Protein AF-A0A372QCU7-F1 (afdb_monomer_lite)

Sequence (369 aa):
MTSSPSTFSDSETIDDTNSTISEDDTIIHQTVSAQKNCSHTSYFFRVEGDLVYCKICELNFTNTNKKAYGYSRKSGNTSNLLIHLRDKHNITKDNYSEYLNEYEEAERLHAAQQNSQTNSSENEYVNPLEVLTDVKTRWNSTFIAWKRVLELHNHMRNVSTDLLSKSDQASQRKGEKLERLCLSPDEKIFLQQMIVTLKPFKTITRKFSGAKYPILSLIFPYMYILKNHFAPNEEENETLDTYLSLIYSSNDEENSDIASDDEYIPSEYLQPVNTEGLLQKVRAAIFLSLDELWPMPSNIMLIATFLDPRFKNFDWCNGNGKDEAKNLVQELYNDAKKDTLSRNSINSIISSSDDDDDIFKALKVKKEM

Structure (mmCIF, N/CA/C/O backbone):
data_AF-A0A372QCU7-F1
#
_entry.id   AF-A0A372QCU7-F1
#
loop_
_atom_site.group_PDB
_atom_site.id
_atom_site.type_symbol
_atom_site.label_atom_id
_atom_site.label_alt_id
_atom_site.label_comp_id
_atom_site.label_asym_id
_atom_site.label_entity_id
_atom_site.label_seq_id
_atom_site.pdbx_PDB_ins_code
_atom_site.Cartn_x
_atom_site.Cartn_y
_atom_site.Cartn_z
_atom_site.occupancy
_atom_site.B_iso_or_equiv
_atom_site.auth_seq_id
_atom_site.auth_comp_id
_atom_site.auth_asym_id
_atom_site.auth_atom_id
_atom_site.pdbx_PDB_model_num
ATOM 1 N N . MET A 1 1 ? -55.510 -5.837 -21.852 1.00 30.80 1 MET A N 1
ATOM 2 C CA . MET A 1 1 ? -55.805 -6.909 -22.827 1.00 30.80 1 MET A CA 1
ATOM 3 C C . MET A 1 1 ? -54.729 -6.803 -23.888 1.00 30.80 1 MET A C 1
ATOM 5 O O . MET A 1 1 ? -54.648 -5.742 -24.476 1.00 30.80 1 MET A O 1
ATOM 9 N N . THR A 1 2 ? -53.791 -7.708 -24.122 1.00 30.38 2 THR A N 1
ATOM 10 C CA . THR A 1 2 ? -53.518 -9.113 -23.763 1.00 30.38 2 THR A CA 1
ATOM 11 C C . THR A 1 2 ? -52.035 -9.291 -24.148 1.00 30.38 2 THR A C 1
ATOM 13 O O . THR A 1 2 ? -51.638 -8.816 -25.204 1.00 30.38 2 THR A O 1
ATOM 16 N N . SER A 1 3 ? -51.142 -9.662 -23.231 1.00 25.02 3 SER A N 1
ATOM 17 C CA . SER A 1 3 ? -50.687 -11.049 -23.013 1.00 25.02 3 SER A CA 1
ATOM 18 C C . SER A 1 3 ? -49.973 -11.662 -24.235 1.00 25.02 3 SER A C 1
ATOM 20 O O . SER A 1 3 ? -50.654 -12.066 -25.166 1.00 25.02 3 SER A O 1
ATOM 22 N N . SER A 1 4 ? -48.625 -11.645 -24.190 1.00 23.94 4 SER A N 1
ATOM 23 C CA . SER A 1 4 ? -47.603 -12.725 -24.339 1.00 23.94 4 SER A CA 1
ATOM 24 C C . SER A 1 4 ? -47.916 -14.007 -25.166 1.00 23.94 4 SER A C 1
ATOM 26 O O . SER A 1 4 ? -49.069 -14.258 -25.480 1.00 23.94 4 SER A O 1
ATOM 28 N N . PRO A 1 5 ? -47.016 -15.018 -25.245 1.00 38.22 5 PRO A N 1
ATOM 29 C CA . PRO A 1 5 ? -45.601 -15.122 -25.670 1.00 38.22 5 PRO A CA 1
ATOM 30 C C . PRO A 1 5 ? -45.363 -16.358 -26.605 1.00 38.22 5 PRO A C 1
ATOM 32 O O . PRO A 1 5 ? -46.285 -17.113 -26.891 1.00 38.22 5 PRO A O 1
ATOM 35 N N . SER A 1 6 ? -44.115 -16.650 -26.995 1.00 26.67 6 SER A N 1
ATOM 36 C CA . SER A 1 6 ? -43.643 -18.010 -27.371 1.00 26.67 6 SER A CA 1
ATOM 37 C C . SER A 1 6 ? -42.113 -18.047 -27.167 1.00 26.67 6 SER A C 1
ATOM 39 O O . SER A 1 6 ? -41.447 -17.214 -27.770 1.00 26.67 6 SER A O 1
ATOM 41 N N . THR A 1 7 ? -41.452 -18.724 -26.216 1.00 24.97 7 THR A N 1
ATOM 42 C CA . THR A 1 7 ? -41.379 -20.117 -25.706 1.00 24.97 7 THR A CA 1
ATOM 43 C C . THR A 1 7 ? -40.627 -21.131 -26.580 1.00 24.97 7 THR A C 1
ATOM 45 O O . THR A 1 7 ? -41.001 -21.322 -27.732 1.00 24.97 7 THR A O 1
ATOM 48 N N . PHE A 1 8 ? -39.705 -21.844 -25.898 1.00 23.03 8 PHE A N 1
ATOM 49 C CA . PHE A 1 8 ? -38.949 -23.077 -26.218 1.00 23.03 8 PHE A CA 1
ATOM 50 C C . PHE A 1 8 ? -37.768 -22.951 -27.199 1.00 23.03 8 PHE A C 1
ATOM 52 O O . PHE A 1 8 ? -37.897 -22.277 -28.210 1.00 23.03 8 PHE A O 1
ATOM 59 N N . SER A 1 9 ? -36.621 -23.632 -27.060 1.00 23.53 9 SER A N 1
ATOM 60 C CA . SER A 1 9 ? -35.882 -24.387 -26.009 1.00 23.53 9 SER A CA 1
ATOM 61 C C . SER A 1 9 ? -34.806 -25.199 -26.757 1.00 23.53 9 SER A C 1
ATOM 63 O O . SER A 1 9 ? -35.096 -25.598 -27.880 1.00 23.53 9 SER A O 1
ATOM 65 N N . ASP A 1 10 ? -33.648 -25.431 -26.115 1.00 22.66 10 ASP A N 1
ATOM 66 C CA . ASP A 1 10 ? -32.842 -26.681 -26.022 1.00 22.66 10 ASP A CA 1
ATOM 67 C C . ASP A 1 10 ? -32.562 -27.506 -27.306 1.00 22.66 10 ASP A C 1
ATOM 69 O O . ASP A 1 10 ? -33.422 -27.673 -28.154 1.00 22.66 10 ASP A O 1
ATOM 73 N N . SER A 1 11 ? -31.449 -28.193 -27.562 1.00 26.16 11 SER A N 1
ATOM 74 C CA . SER A 1 11 ? -30.163 -28.528 -26.935 1.00 26.16 11 SER A CA 1
ATOM 75 C C . SER A 1 11 ? -29.445 -29.464 -27.950 1.00 26.16 11 SER A C 1
ATOM 77 O O . SER A 1 11 ? -30.023 -29.783 -28.985 1.00 26.16 11 SER A O 1
ATOM 79 N N . GLU A 1 12 ? -28.254 -29.974 -27.592 1.00 24.95 12 GLU A N 1
ATOM 80 C CA . GLU A 1 12 ? -27.599 -31.192 -28.143 1.00 24.95 12 GLU A CA 1
ATOM 81 C C . GLU A 1 12 ? -26.746 -30.994 -29.419 1.00 24.95 12 GLU A C 1
ATOM 83 O O . GLU A 1 12 ? -27.087 -30.205 -30.289 1.00 24.95 12 GLU A O 1
ATOM 88 N N . THR A 1 13 ? -25.589 -31.627 -29.649 1.00 26.12 13 THR A N 1
ATOM 89 C CA . THR A 1 13 ? -24.684 -32.531 -28.904 1.00 26.12 13 THR A CA 1
ATOM 90 C C . THR A 1 13 ? -23.357 -32.585 -29.682 1.00 26.12 13 THR A C 1
ATOM 92 O O . THR A 1 13 ? -23.291 -32.228 -30.856 1.00 26.12 13 THR A O 1
ATOM 95 N N . ILE A 1 14 ? -22.303 -33.033 -29.004 1.00 30.09 14 ILE A N 1
ATOM 96 C CA . ILE A 1 14 ? -20.963 -33.342 -29.523 1.00 30.09 14 ILE A CA 1
ATOM 97 C C . ILE A 1 14 ? -20.997 -34.720 -30.198 1.00 30.09 14 ILE A C 1
ATOM 99 O O . ILE A 1 14 ? -21.606 -35.618 -29.627 1.00 30.09 14 ILE A O 1
ATOM 103 N N . ASP A 1 15 ? -20.282 -34.904 -31.313 1.00 24.52 15 ASP A N 1
ATOM 104 C CA . ASP A 1 15 ? -19.839 -36.228 -31.772 1.00 24.52 15 ASP A CA 1
ATOM 105 C C . ASP A 1 15 ? -18.405 -36.166 -32.329 1.00 24.52 15 ASP A C 1
ATOM 107 O O . ASP A 1 15 ? -18.097 -35.424 -33.264 1.00 24.52 15 ASP A O 1
ATOM 111 N N . ASP A 1 16 ? -17.536 -36.974 -31.721 1.00 24.22 16 ASP A N 1
ATOM 112 C CA . ASP A 1 16 ? -16.218 -37.389 -32.203 1.00 24.22 16 ASP A CA 1
ATOM 113 C C . ASP A 1 16 ? -16.378 -38.642 -33.086 1.00 24.22 16 ASP A C 1
ATOM 115 O O . ASP A 1 16 ? -17.178 -39.509 -32.742 1.00 24.22 16 ASP A O 1
ATOM 119 N N . THR A 1 17 ? -15.572 -38.818 -34.148 1.00 28.52 17 THR A N 1
ATOM 120 C CA . THR A 1 17 ? -14.691 -40.006 -34.336 1.00 28.52 17 THR A CA 1
ATOM 121 C C . THR A 1 17 ? -13.979 -40.097 -35.708 1.00 28.52 17 THR A C 1
ATOM 123 O O . THR A 1 17 ? -14.591 -40.115 -36.767 1.00 28.52 17 THR A O 1
ATOM 126 N N . ASN A 1 18 ? -12.653 -40.276 -35.606 1.00 27.14 18 ASN A N 1
ATOM 127 C CA . ASN A 1 18 ? -11.742 -41.221 -36.288 1.00 27.14 18 ASN A CA 1
ATOM 128 C C . ASN A 1 18 ? -11.434 -41.189 -37.806 1.00 27.14 18 ASN A C 1
ATOM 130 O O . ASN A 1 18 ? -12.132 -41.756 -38.637 1.00 27.14 18 ASN A O 1
ATOM 134 N N . SER A 1 19 ? -10.221 -40.689 -38.086 1.00 25.20 19 SER A N 1
ATOM 135 C CA . SER A 1 19 ? -9.041 -41.371 -38.667 1.00 25.20 19 SER A CA 1
ATOM 136 C C . SER A 1 19 ? -9.193 -42.469 -39.732 1.00 25.20 19 SER A C 1
ATOM 138 O O . SER A 1 19 ? -9.681 -43.566 -39.475 1.00 25.20 19 SER A O 1
ATOM 140 N N . THR A 1 20 ? -8.523 -42.260 -40.870 1.00 23.91 20 THR A N 1
ATOM 141 C CA . THR A 1 20 ? -7.888 -43.323 -41.671 1.00 23.91 20 THR A CA 1
ATOM 142 C C . THR A 1 20 ? -6.502 -42.841 -42.119 1.00 23.91 20 THR A C 1
ATOM 144 O O . THR A 1 20 ? -6.346 -41.700 -42.543 1.00 23.91 20 THR A O 1
ATOM 147 N N . ILE A 1 21 ? -5.499 -43.701 -41.936 1.00 25.42 21 ILE A N 1
ATOM 148 C CA . ILE A 1 21 ? -4.063 -43.476 -42.160 1.00 25.42 21 ILE A CA 1
ATOM 149 C C . ILE A 1 21 ? -3.709 -43.738 -43.632 1.00 25.42 21 ILE A C 1
ATOM 151 O O . ILE A 1 21 ? -4.179 -44.718 -44.206 1.00 25.42 21 ILE A O 1
ATOM 155 N N . SER A 1 22 ? -2.832 -42.908 -44.199 1.00 23.91 22 SER A N 1
ATOM 156 C CA . SER A 1 22 ? -1.995 -43.213 -45.367 1.00 23.91 22 SER A CA 1
ATOM 157 C C . SER A 1 22 ? -0.658 -42.491 -45.189 1.00 23.91 22 SER A C 1
ATOM 159 O O . SER A 1 22 ? -0.641 -41.286 -44.950 1.00 23.91 22 SER A O 1
ATOM 161 N N . GLU A 1 23 ? 0.434 -43.244 -45.263 1.00 28.83 23 GLU A N 1
ATOM 162 C CA . GLU A 1 23 ? 1.829 -42.795 -45.188 1.00 28.83 23 GLU A CA 1
ATOM 163 C C . GLU A 1 23 ? 2.253 -42.129 -46.511 1.00 28.83 23 GLU A C 1
ATOM 165 O O . GLU A 1 23 ? 1.928 -42.655 -47.572 1.00 28.83 23 GLU A O 1
ATOM 170 N N . ASP A 1 24 ? 2.918 -40.966 -46.454 1.00 23.52 24 ASP A N 1
ATOM 171 C CA . ASP A 1 24 ? 4.226 -40.724 -47.097 1.00 23.52 24 ASP A CA 1
ATOM 172 C C . ASP A 1 24 ? 4.747 -39.293 -46.826 1.00 23.52 24 ASP A C 1
ATOM 174 O O . ASP A 1 24 ? 3.996 -38.319 -46.748 1.00 23.52 24 ASP A O 1
ATOM 178 N N . ASP A 1 25 ? 6.065 -39.206 -46.639 1.00 26.70 25 ASP A N 1
ATOM 179 C CA . ASP A 1 25 ? 6.879 -38.084 -46.152 1.00 26.70 25 ASP A CA 1
ATOM 180 C C . ASP A 1 25 ? 6.809 -36.785 -46.972 1.00 26.70 25 ASP A C 1
ATOM 182 O O . ASP A 1 25 ? 7.108 -36.826 -48.161 1.00 26.70 25 ASP A O 1
ATOM 186 N N . THR A 1 26 ? 6.614 -35.608 -46.338 1.00 22.59 26 THR A N 1
ATOM 187 C CA . THR A 1 26 ? 7.254 -34.323 -46.742 1.00 22.59 26 THR A CA 1
ATOM 188 C C . THR A 1 26 ? 7.150 -33.212 -45.657 1.00 22.59 26 THR A C 1
ATOM 190 O O . THR A 1 26 ? 6.064 -32.755 -45.327 1.00 22.59 26 THR A O 1
ATOM 193 N N . ILE A 1 27 ? 8.309 -32.740 -45.163 1.00 24.83 27 ILE A N 1
ATOM 194 C CA . ILE A 1 27 ? 8.674 -31.367 -44.706 1.00 24.83 27 ILE A CA 1
ATOM 195 C C . ILE A 1 27 ? 7.723 -30.638 -43.718 1.00 24.83 27 ILE A C 1
ATOM 197 O O . ILE A 1 27 ? 6.714 -30.044 -44.090 1.00 24.83 27 ILE A O 1
ATOM 201 N N . ILE A 1 28 ? 8.139 -30.553 -42.445 1.00 23.59 28 ILE A N 1
ATOM 202 C CA . ILE A 1 28 ? 7.436 -29.822 -41.373 1.00 23.59 28 ILE A CA 1
ATOM 203 C C . ILE A 1 28 ? 7.673 -28.306 -41.496 1.00 23.59 28 ILE A C 1
ATOM 205 O O . ILE A 1 28 ? 8.670 -27.768 -41.016 1.00 23.59 28 ILE A O 1
ATOM 209 N N . HIS A 1 29 ? 6.701 -27.602 -42.075 1.00 24.50 29 HIS A N 1
ATOM 210 C CA . HIS A 1 29 ? 6.383 -26.230 -41.683 1.00 24.50 29 HIS A CA 1
ATOM 211 C C . HIS A 1 29 ? 5.703 -26.276 -40.311 1.00 24.50 29 HIS A C 1
ATOM 213 O O . HIS A 1 29 ? 4.607 -26.814 -40.172 1.00 24.50 29 HIS A O 1
ATOM 219 N N . GLN A 1 30 ? 6.339 -25.713 -39.283 1.00 24.22 30 GLN A N 1
ATOM 220 C CA . GLN A 1 30 ? 5.746 -25.610 -37.952 1.00 24.22 30 GLN A CA 1
ATOM 221 C C . GLN A 1 30 ? 4.747 -24.443 -37.929 1.00 24.22 30 GLN A C 1
ATOM 223 O O . GLN A 1 30 ? 5.025 -23.342 -37.461 1.00 24.22 30 GLN A O 1
ATOM 228 N N . THR A 1 31 ? 3.569 -24.688 -38.497 1.00 22.92 31 THR A N 1
ATOM 229 C CA . THR A 1 31 ? 2.353 -23.931 -38.209 1.00 22.92 31 THR A CA 1
ATOM 230 C C . THR A 1 31 ? 2.005 -24.089 -36.733 1.00 22.92 31 THR A C 1
ATOM 232 O O . THR A 1 31 ? 1.995 -25.196 -36.197 1.00 22.92 31 THR A O 1
ATOM 235 N N . VAL A 1 32 ? 1.732 -22.956 -36.091 1.00 26.66 32 VAL A N 1
ATOM 236 C CA . VAL A 1 32 ? 1.317 -22.793 -34.695 1.00 26.66 32 VAL A CA 1
ATOM 237 C C . VAL A 1 32 ? 0.176 -23.760 -34.354 1.00 26.66 32 VAL A C 1
ATOM 239 O O . VAL A 1 32 ? -0.980 -23.518 -34.691 1.00 26.66 32 VAL A O 1
ATOM 242 N N . SER A 1 33 ? 0.499 -24.868 -33.683 1.00 25.00 33 SER A N 1
ATOM 243 C CA . SER A 1 33 ? -0.480 -25.816 -33.154 1.00 25.00 33 SER A CA 1
ATOM 244 C C . SER A 1 33 ? -0.781 -25.497 -31.689 1.00 25.00 33 SER A C 1
ATOM 246 O O . SER A 1 33 ? 0.102 -25.607 -30.842 1.00 25.00 33 SER A O 1
ATOM 248 N N . ALA A 1 34 ? -2.035 -25.114 -31.440 1.00 25.80 34 ALA A N 1
ATOM 249 C CA . ALA A 1 34 ? -2.844 -25.328 -30.237 1.00 25.80 34 ALA A CA 1
ATOM 250 C C . ALA A 1 34 ? -2.147 -25.302 -28.856 1.00 25.80 34 ALA A C 1
ATOM 252 O O . ALA A 1 34 ? -1.383 -26.195 -28.489 1.00 25.80 34 ALA A O 1
ATOM 253 N N . GLN A 1 35 ? -2.544 -24.321 -28.034 1.00 30.22 35 GLN A N 1
ATOM 254 C CA . GLN A 1 35 ? -2.362 -24.306 -26.579 1.00 30.22 35 GLN A CA 1
ATOM 255 C C . GLN A 1 35 ? -2.599 -25.696 -25.969 1.00 30.22 35 GLN A C 1
ATOM 257 O O . GLN A 1 35 ? -3.702 -26.244 -26.006 1.00 30.22 35 GLN A O 1
ATOM 262 N N . LYS A 1 36 ? -1.556 -26.261 -25.360 1.00 29.41 36 LYS A N 1
ATOM 263 C CA . LYS A 1 36 ? -1.666 -27.459 -24.529 1.00 29.41 36 LYS A CA 1
ATOM 264 C C . LYS A 1 36 ? -2.405 -27.056 -23.248 1.00 29.41 36 LYS A C 1
ATOM 266 O O . LYS A 1 36 ? -1.830 -26.390 -22.393 1.00 29.41 36 LYS A O 1
ATOM 271 N N . ASN A 1 37 ? -3.679 -27.428 -23.130 1.00 34.34 37 ASN A N 1
ATOM 272 C CA . ASN A 1 37 ? -4.502 -27.220 -21.933 1.00 34.34 37 ASN A CA 1
ATOM 273 C C . ASN A 1 37 ? -3.850 -27.883 -20.704 1.00 34.34 37 ASN A C 1
ATOM 275 O O . ASN A 1 37 ? -4.045 -29.071 -20.449 1.00 34.34 37 ASN A O 1
ATOM 279 N N . CYS A 1 38 ? -3.052 -27.132 -19.945 1.00 47.16 38 CYS A N 1
ATOM 280 C CA . CYS A 1 38 ? -2.444 -27.610 -18.708 1.00 47.16 38 CYS A CA 1
ATOM 281 C C . CYS A 1 38 ? -3.460 -27.460 -17.561 1.00 47.16 38 CYS A C 1
ATOM 283 O O . CYS A 1 38 ? -4.024 -26.388 -17.355 1.00 47.16 38 CYS A O 1
ATOM 285 N N . SER A 1 39 ? -3.752 -28.535 -16.826 1.00 63.75 39 SER A N 1
ATOM 286 C CA . SER A 1 39 ? -4.730 -28.505 -15.730 1.00 63.75 39 SER A CA 1
ATOM 287 C C . SER A 1 39 ? -4.166 -27.782 -14.503 1.00 63.75 39 SER A C 1
ATOM 289 O O . SER A 1 39 ? -3.082 -28.142 -14.058 1.00 63.75 39 SER A O 1
ATOM 291 N N . HIS A 1 40 ? -4.925 -26.866 -13.885 1.00 70.00 40 HIS A N 1
ATOM 292 C CA . HIS A 1 40 ? -4.527 -26.094 -12.686 1.00 70.00 40 HIS A CA 1
ATOM 293 C C . HIS A 1 40 ? -4.034 -26.934 -11.490 1.00 70.00 40 HIS A C 1
ATOM 295 O O . HIS A 1 40 ? -3.382 -26.425 -10.582 1.00 70.00 40 HIS A O 1
ATOM 301 N N . THR A 1 41 ? -4.296 -28.240 -11.479 1.00 70.12 41 THR A N 1
ATOM 302 C CA . THR A 1 41 ? -3.699 -29.162 -10.511 1.00 70.12 41 THR A CA 1
ATOM 303 C C . THR A 1 41 ? -2.176 -29.229 -10.614 1.00 70.12 41 THR A C 1
ATOM 305 O O . THR A 1 41 ? -1.531 -29.509 -9.615 1.00 70.12 41 THR A O 1
ATOM 308 N N . SER A 1 42 ? -1.564 -28.968 -11.772 1.00 74.06 42 SER A N 1
ATOM 309 C CA . SER A 1 42 ? -0.105 -29.042 -11.938 1.00 74.06 42 SER A CA 1
ATOM 310 C C . SER A 1 42 ? 0.649 -28.071 -11.020 1.00 74.06 42 SER A C 1
ATOM 312 O O . SER A 1 42 ? 1.748 -28.388 -10.568 1.00 74.06 42 SER A O 1
ATOM 314 N N . TYR A 1 43 ? 0.042 -26.936 -10.658 1.00 76.50 43 TYR A N 1
ATOM 315 C CA . TYR A 1 43 ? 0.666 -25.939 -9.786 1.00 76.50 43 TYR A CA 1
ATOM 316 C C . TYR A 1 43 ? 0.878 -26.442 -8.349 1.00 76.50 43 TYR A C 1
ATOM 318 O O . TYR A 1 43 ? 1.904 -26.153 -7.727 1.00 76.50 43 TYR A O 1
ATOM 326 N N . PHE A 1 44 ? -0.046 -27.252 -7.828 1.00 80.44 44 PHE A N 1
ATOM 327 C CA . PHE A 1 44 ? -0.095 -27.615 -6.405 1.00 80.44 44 PHE A CA 1
ATOM 328 C C . PHE A 1 44 ? 0.543 -28.959 -6.069 1.00 80.44 44 PHE A C 1
ATOM 330 O O . PHE A 1 44 ? 0.570 -29.344 -4.898 1.00 80.44 44 PHE A O 1
ATOM 337 N N . PHE A 1 45 ? 1.062 -29.678 -7.064 1.00 82.19 45 PHE A N 1
ATOM 338 C CA . PHE A 1 45 ? 1.615 -31.009 -6.859 1.00 82.19 45 PHE A CA 1
ATOM 339 C C . PHE A 1 45 ? 3.048 -31.129 -7.384 1.00 82.19 45 PHE A C 1
ATOM 341 O O . PHE A 1 45 ? 3.390 -30.588 -8.433 1.00 82.19 45 PHE A O 1
ATOM 348 N N . ARG A 1 46 ? 3.906 -31.823 -6.629 1.00 80.69 46 ARG A N 1
ATOM 349 C CA . ARG A 1 46 ? 5.263 -32.214 -7.037 1.00 80.69 46 ARG A CA 1
ATOM 350 C C . ARG A 1 46 ? 5.244 -33.671 -7.491 1.00 80.69 46 ARG A C 1
ATOM 352 O O . ARG A 1 46 ? 4.586 -34.499 -6.866 1.00 80.69 46 ARG A O 1
ATOM 359 N N . VAL A 1 47 ? 5.969 -33.979 -8.560 1.00 80.00 47 VAL A N 1
ATOM 360 C CA . VAL A 1 47 ? 6.144 -35.351 -9.056 1.00 80.00 47 VAL A CA 1
ATOM 361 C C . VAL A 1 47 ? 7.476 -35.892 -8.552 1.00 80.00 47 VAL A C 1
ATOM 363 O O . VAL A 1 47 ? 8.498 -35.223 -8.679 1.00 80.00 47 VAL A O 1
ATOM 366 N N . GLU A 1 48 ? 7.464 -37.100 -8.000 1.00 79.50 48 GLU A N 1
ATOM 367 C CA . GLU A 1 48 ? 8.658 -37.802 -7.537 1.00 79.50 48 GLU A CA 1
ATOM 368 C C . GLU A 1 48 ? 8.514 -39.293 -7.885 1.00 79.50 48 GLU A C 1
ATOM 370 O O . GLU A 1 48 ? 7.770 -40.045 -7.252 1.00 79.50 48 GLU A O 1
ATOM 375 N N . GLY A 1 49 ? 9.179 -39.704 -8.970 1.00 80.50 49 GLY A N 1
ATOM 376 C CA . GLY A 1 49 ? 9.035 -41.041 -9.553 1.00 80.50 49 GLY A CA 1
ATOM 377 C C . GLY A 1 49 ? 7.623 -41.310 -10.091 1.00 80.50 49 GLY A C 1
ATOM 378 O O . GLY A 1 49 ? 7.081 -40.531 -10.877 1.00 80.50 49 GLY A O 1
ATOM 379 N N . ASP A 1 50 ? 7.029 -42.424 -9.655 1.00 79.25 50 ASP A N 1
ATOM 380 C CA . ASP A 1 50 ? 5.662 -42.846 -10.005 1.00 79.25 50 ASP A CA 1
ATOM 381 C C . ASP A 1 50 ? 4.574 -42.201 -9.117 1.00 79.25 50 ASP A C 1
ATOM 383 O O . ASP A 1 50 ? 3.382 -42.492 -9.286 1.00 79.25 50 ASP A O 1
ATOM 387 N N . LEU A 1 51 ? 4.967 -41.343 -8.167 1.00 79.31 51 LEU A N 1
ATOM 388 C CA . LEU A 1 51 ? 4.081 -40.726 -7.182 1.00 79.31 51 LEU A CA 1
ATOM 389 C C . LEU A 1 51 ? 4.012 -39.203 -7.335 1.00 79.31 51 LEU A C 1
ATOM 391 O O . LEU A 1 51 ? 4.942 -38.539 -7.793 1.00 79.31 51 LEU A O 1
ATOM 395 N N . VAL A 1 52 ? 2.871 -38.652 -6.931 1.00 82.50 52 VAL A N 1
ATOM 396 C CA . VAL A 1 52 ? 2.553 -37.226 -6.980 1.00 82.50 52 VAL A CA 1
ATOM 397 C C . VAL A 1 52 ? 2.123 -36.765 -5.588 1.00 82.50 52 VAL A C 1
ATOM 399 O O . VAL A 1 52 ? 1.230 -37.363 -4.990 1.00 82.50 52 VAL A O 1
ATOM 402 N N . TYR A 1 53 ? 2.731 -35.699 -5.071 1.00 81.44 53 TYR A N 1
ATOM 403 C CA . TYR A 1 53 ? 2.529 -35.203 -3.705 1.00 81.44 53 TYR A CA 1
ATOM 404 C C . TYR A 1 53 ? 1.981 -33.779 -3.705 1.00 81.44 53 TYR A C 1
ATOM 406 O O . TYR A 1 53 ? 2.419 -32.947 -4.497 1.00 81.44 53 TYR A O 1
ATOM 414 N N . CYS A 1 54 ? 1.027 -33.479 -2.821 1.00 83.94 54 CYS A N 1
ATOM 415 C CA . CYS A 1 54 ? 0.494 -32.124 -2.680 1.00 83.94 54 CYS A CA 1
ATOM 416 C C . CYS A 1 54 ? 1.462 -31.233 -1.888 1.00 83.94 54 CYS A C 1
ATOM 418 O O . CYS A 1 54 ? 1.714 -31.487 -0.709 1.00 83.94 54 CYS A O 1
ATOM 420 N N . LYS A 1 55 ? 1.924 -30.144 -2.511 1.00 81.88 55 LYS A N 1
ATOM 421 C CA . LYS A 1 55 ? 2.875 -29.181 -1.931 1.00 81.88 55 LYS A CA 1
ATOM 422 C C . LYS A 1 55 ? 2.321 -28.495 -0.674 1.00 81.88 55 LYS A C 1
ATOM 424 O O . LYS A 1 55 ? 3.045 -28.299 0.295 1.00 81.88 55 LYS A O 1
ATOM 429 N N . ILE A 1 56 ? 1.021 -28.179 -0.656 1.00 80.25 56 ILE A N 1
ATOM 430 C CA . ILE A 1 56 ? 0.358 -27.531 0.493 1.00 80.25 56 ILE A CA 1
ATOM 431 C C . ILE A 1 56 ? 0.333 -28.481 1.696 1.00 80.25 56 ILE A C 1
ATOM 433 O O . ILE A 1 56 ? 0.592 -28.076 2.829 1.00 80.25 56 ILE A O 1
ATOM 437 N N . CYS A 1 57 ? 0.044 -29.763 1.457 1.00 80.56 57 CYS A N 1
ATOM 438 C CA . CYS A 1 57 ? 0.100 -30.779 2.502 1.00 80.56 57 CYS A CA 1
ATOM 439 C C . CYS A 1 57 ? 1.525 -30.952 3.038 1.00 80.56 57 CYS A C 1
ATOM 441 O O . CYS A 1 57 ? 1.701 -31.007 4.250 1.00 80.56 57 CYS A O 1
ATOM 443 N N . GLU A 1 58 ? 2.537 -31.003 2.167 1.00 76.81 58 GLU A N 1
ATOM 444 C CA . GLU A 1 58 ? 3.939 -31.090 2.595 1.00 76.81 58 GLU A CA 1
ATOM 445 C C . GLU A 1 58 ? 4.336 -29.916 3.495 1.00 76.81 58 GLU A C 1
ATOM 447 O O . GLU A 1 58 ? 4.876 -30.145 4.576 1.00 76.81 58 GLU A O 1
ATOM 452 N N . LEU A 1 59 ? 3.983 -28.684 3.112 1.00 73.50 59 LEU A N 1
ATOM 453 C CA . LEU A 1 59 ? 4.227 -27.483 3.918 1.00 73.50 59 LEU A CA 1
ATOM 454 C C . LEU A 1 59 ? 3.550 -27.565 5.290 1.00 73.50 59 LEU A C 1
ATOM 456 O O . LEU A 1 59 ? 4.194 -27.320 6.309 1.00 73.50 59 LEU A O 1
ATOM 460 N N . ASN A 1 60 ? 2.283 -27.982 5.338 1.00 66.75 60 ASN A N 1
ATOM 461 C CA . ASN A 1 60 ? 1.544 -28.139 6.593 1.00 66.75 60 ASN A CA 1
ATOM 462 C C . ASN A 1 60 ? 2.118 -29.237 7.508 1.00 66.75 60 ASN A C 1
ATOM 464 O O . ASN A 1 60 ? 1.874 -29.209 8.715 1.00 66.75 60 ASN A O 1
ATOM 468 N N . PHE A 1 61 ? 2.872 -30.196 6.960 1.00 71.94 61 PHE A N 1
ATOM 469 C CA . PHE A 1 61 ? 3.461 -31.300 7.719 1.00 71.94 61 PHE A CA 1
ATOM 470 C C . PHE A 1 61 ? 4.941 -31.118 8.076 1.00 71.94 61 PHE A C 1
ATOM 472 O O . PHE A 1 61 ? 5.450 -31.938 8.836 1.00 71.94 61 PHE A O 1
ATOM 479 N N . THR A 1 62 ? 5.604 -30.046 7.625 1.00 58.62 62 THR A N 1
ATOM 480 C CA . THR A 1 62 ? 7.040 -29.766 7.873 1.00 58.62 62 THR A CA 1
ATOM 481 C C . THR A 1 62 ? 7.470 -29.831 9.346 1.00 58.62 62 THR A C 1
ATOM 483 O O . THR A 1 62 ? 8.614 -30.174 9.622 1.00 58.62 62 THR A O 1
ATOM 486 N N . ASN A 1 63 ? 6.555 -29.594 10.293 1.00 54.12 63 ASN A N 1
ATOM 487 C CA . ASN A 1 63 ? 6.810 -29.656 11.742 1.00 54.12 63 ASN A CA 1
ATOM 488 C C . ASN A 1 63 ? 6.104 -30.830 12.447 1.00 54.12 63 ASN A C 1
ATOM 490 O O . ASN A 1 63 ? 5.893 -30.811 13.659 1.00 54.12 63 ASN A O 1
ATOM 494 N N . THR A 1 64 ? 5.696 -31.853 11.696 1.00 57.41 64 THR A N 1
ATOM 495 C CA . THR A 1 64 ? 5.017 -33.043 12.226 1.00 57.41 64 THR A CA 1
ATOM 496 C C . THR A 1 64 ? 5.697 -34.313 11.721 1.00 57.41 64 THR A C 1
ATOM 498 O O . THR A 1 64 ? 6.183 -34.349 10.599 1.00 57.41 64 THR A O 1
ATOM 501 N N . ASN A 1 65 ? 5.659 -35.411 12.486 1.00 59.22 65 ASN A N 1
ATOM 502 C CA . ASN A 1 65 ? 6.145 -36.729 12.029 1.00 59.22 65 ASN A CA 1
ATOM 503 C C . ASN A 1 65 ? 5.264 -37.367 10.924 1.00 59.22 65 ASN A C 1
ATOM 505 O O . ASN A 1 65 ? 5.303 -38.579 10.713 1.00 59.22 65 ASN A O 1
ATOM 509 N N . LYS A 1 66 ? 4.414 -36.584 10.246 1.00 59.09 66 LYS A N 1
ATOM 510 C CA . LYS A 1 66 ? 3.494 -37.052 9.206 1.00 59.09 66 LYS A CA 1
ATOM 511 C C . LYS A 1 66 ? 4.079 -36.743 7.830 1.00 59.09 66 LYS A C 1
ATOM 513 O O . LYS A 1 66 ? 4.654 -35.685 7.620 1.00 59.09 66 LYS A O 1
ATOM 518 N N . LYS A 1 67 ? 3.909 -37.664 6.882 1.00 63.78 67 LYS A N 1
ATOM 519 C CA . LYS A 1 67 ? 4.270 -37.457 5.472 1.00 63.78 67 LYS A CA 1
ATOM 520 C C . LYS A 1 67 ? 3.019 -37.181 4.644 1.00 63.78 67 LYS A C 1
ATOM 522 O O . LYS A 1 67 ? 1.954 -37.730 4.933 1.00 63.78 67 LYS A O 1
ATOM 527 N N . ALA A 1 68 ? 3.155 -36.340 3.620 1.00 71.44 68 ALA A N 1
ATOM 528 C CA . ALA A 1 68 ? 2.083 -36.095 2.663 1.00 71.44 68 ALA A CA 1
ATOM 529 C C . ALA A 1 68 ? 1.739 -37.384 1.898 1.00 71.44 68 ALA A C 1
ATOM 531 O O . ALA A 1 68 ? 2.613 -38.183 1.566 1.00 71.44 68 ALA A O 1
ATOM 532 N N . TYR A 1 69 ? 0.449 -37.589 1.637 1.00 74.94 69 TYR A N 1
ATOM 533 C CA . TYR A 1 69 ? -0.044 -38.759 0.915 1.00 74.94 69 TYR A CA 1
ATOM 534 C C . TYR A 1 69 ? 0.348 -38.687 -0.570 1.00 74.94 69 TYR A C 1
ATOM 536 O O . TYR A 1 69 ? 0.148 -37.650 -1.205 1.00 74.94 69 TYR A O 1
ATOM 544 N N . GLY A 1 70 ? 0.906 -39.775 -1.108 1.00 73.50 70 GLY A N 1
ATOM 545 C CA . GLY A 1 70 ? 1.334 -39.874 -2.505 1.00 73.50 70 GLY A CA 1
ATOM 546 C C . GLY A 1 70 ? 0.258 -40.491 -3.396 1.00 73.50 70 GLY A C 1
ATOM 547 O O . GLY A 1 70 ? -0.268 -41.559 -3.092 1.00 73.50 70 GLY A O 1
ATOM 548 N N . TYR A 1 71 ? -0.046 -39.840 -4.515 1.00 79.25 71 TYR A N 1
ATOM 549 C CA . TYR A 1 71 ? -0.983 -40.322 -5.530 1.00 79.25 71 TYR A CA 1
ATOM 550 C C . TYR A 1 71 ? -0.233 -41.027 -6.665 1.00 79.25 71 TYR A C 1
ATOM 552 O O . TYR A 1 71 ? 0.760 -40.501 -7.161 1.00 79.25 71 TYR A O 1
ATOM 560 N N . SER A 1 72 ? -0.700 -42.203 -7.096 1.00 70.00 72 SER A N 1
ATOM 561 C CA . SER A 1 72 ? -0.070 -42.951 -8.194 1.00 70.00 72 SER A CA 1
ATOM 562 C C . SER A 1 72 ? -0.366 -42.333 -9.557 1.00 70.00 72 SER A C 1
ATOM 564 O O . SER A 1 72 ? -1.508 -41.999 -9.866 1.00 70.00 72 SER A O 1
ATOM 566 N N . ARG A 1 73 ? 0.662 -42.254 -10.406 1.00 66.94 73 ARG A N 1
ATOM 567 C CA . ARG A 1 73 ? 0.554 -41.759 -11.783 1.00 66.94 73 ARG A CA 1
ATOM 568 C C . ARG A 1 73 ? -0.032 -42.788 -12.765 1.00 66.94 73 ARG A C 1
ATOM 570 O O . ARG A 1 73 ? -0.417 -42.414 -13.868 1.00 66.94 73 ARG A O 1
ATOM 577 N N . LYS A 1 74 ? -0.096 -44.072 -12.382 1.00 58.38 74 LYS A N 1
ATOM 578 C CA . LYS A 1 74 ? -0.459 -45.205 -13.263 1.00 58.38 74 LYS A CA 1
ATOM 579 C C . LYS A 1 74 ? -1.958 -45.533 -13.310 1.00 58.38 74 LYS A C 1
ATOM 581 O O . LYS A 1 74 ? -2.359 -46.347 -14.133 1.00 58.38 74 LYS A O 1
ATOM 586 N N . SER A 1 75 ? -2.793 -44.885 -12.498 1.00 47.34 75 SER A N 1
ATOM 587 C CA . SER A 1 75 ? -4.255 -44.948 -12.633 1.00 47.34 75 SER A CA 1
ATOM 588 C C . SER A 1 75 ? -4.805 -43.540 -12.845 1.00 47.34 75 SER A C 1
ATOM 590 O O . SER A 1 75 ? -4.634 -42.683 -11.977 1.00 47.34 75 SER A O 1
ATOM 592 N N . GLY A 1 76 ? -5.450 -43.299 -13.989 1.00 50.81 76 GLY A N 1
ATOM 593 C CA . GLY A 1 76 ? -6.135 -42.040 -14.294 1.00 50.81 76 GLY A CA 1
ATOM 594 C C . GLY A 1 76 ? -7.088 -41.604 -13.169 1.00 50.81 76 GLY A C 1
ATOM 595 O O . GLY A 1 76 ? -7.588 -42.423 -12.409 1.00 50.81 76 GLY A O 1
AT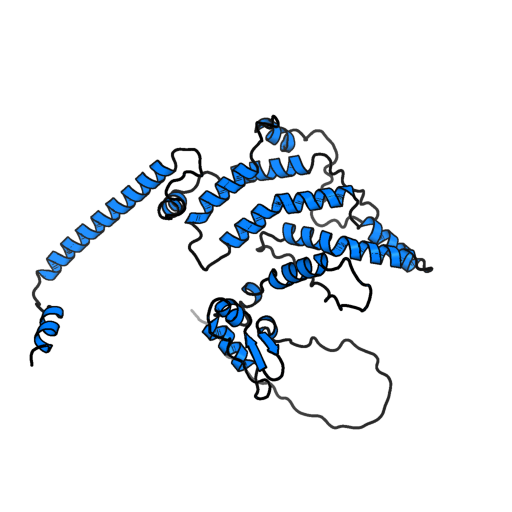OM 596 N N . ASN A 1 77 ? -7.391 -40.331 -12.955 1.00 52.19 77 ASN A N 1
ATOM 597 C CA . ASN A 1 77 ? -7.186 -39.133 -13.755 1.00 52.19 77 ASN A CA 1
ATOM 598 C C . ASN A 1 77 ? -6.969 -37.953 -12.794 1.00 52.19 77 ASN A C 1
ATOM 600 O O . ASN A 1 77 ? -7.192 -38.064 -11.585 1.00 52.19 77 ASN A O 1
ATOM 604 N N . THR A 1 78 ? -6.617 -36.796 -13.347 1.00 60.28 78 THR A N 1
ATOM 605 C CA . THR A 1 78 ? -6.609 -35.456 -12.733 1.00 60.28 78 THR A CA 1
ATOM 606 C C . THR A 1 78 ? -7.734 -35.217 -11.703 1.00 60.28 78 THR A C 1
ATOM 608 O O . THR A 1 78 ? -7.538 -34.471 -10.749 1.00 60.28 78 THR A O 1
ATOM 611 N N . SER A 1 79 ? -8.874 -35.910 -11.824 1.00 67.88 79 SER A N 1
ATOM 612 C CA . SER A 1 79 ? -9.984 -35.995 -10.865 1.00 67.88 79 SER A CA 1
ATOM 613 C C . SER A 1 79 ? -9.581 -36.242 -9.405 1.00 67.88 79 SER A C 1
ATOM 615 O O . SER A 1 79 ? -10.078 -35.534 -8.539 1.00 67.88 79 SER A O 1
ATOM 617 N N . ASN A 1 80 ? -8.667 -37.169 -9.095 1.00 73.94 80 ASN A N 1
ATOM 618 C CA . ASN A 1 80 ? -8.281 -37.429 -7.693 1.00 73.94 80 ASN A CA 1
ATOM 619 C C . ASN A 1 80 ? -7.487 -36.262 -7.087 1.00 73.94 80 ASN A C 1
ATOM 621 O O . ASN A 1 80 ? -7.652 -35.925 -5.915 1.00 73.94 80 ASN A O 1
ATOM 625 N N . LEU A 1 81 ? -6.664 -35.605 -7.907 1.00 80.25 81 LEU A N 1
ATOM 626 C CA . LEU A 1 81 ? -5.907 -34.418 -7.513 1.00 80.25 81 LEU A CA 1
ATOM 627 C C . LEU A 1 81 ? -6.842 -33.211 -7.339 1.00 80.25 81 LEU A C 1
ATOM 629 O O . LEU A 1 81 ? -6.690 -32.448 -6.389 1.00 80.25 81 LEU A O 1
ATOM 633 N N . LEU A 1 82 ? -7.848 -33.080 -8.211 1.00 76.75 82 LEU A N 1
ATOM 634 C CA . LEU A 1 82 ? -8.903 -32.067 -8.109 1.00 76.75 82 LEU A CA 1
ATOM 635 C C . LEU A 1 82 ? -9.760 -32.251 -6.853 1.00 76.75 82 LEU A C 1
ATOM 637 O O . LEU A 1 82 ? -10.031 -31.275 -6.160 1.00 76.75 82 LEU A O 1
ATOM 641 N N . ILE A 1 83 ? -10.170 -33.485 -6.549 1.00 79.19 83 ILE A N 1
ATOM 642 C CA . ILE A 1 83 ? -10.930 -33.816 -5.336 1.00 79.19 83 ILE A CA 1
ATOM 643 C C . ILE A 1 83 ? -10.089 -33.502 -4.098 1.00 79.19 83 ILE A C 1
ATOM 645 O O . ILE A 1 83 ? -10.578 -32.862 -3.177 1.00 79.19 83 ILE A O 1
ATOM 649 N N . HIS A 1 84 ? -8.799 -33.856 -4.093 1.00 84.75 84 HIS A N 1
ATOM 650 C CA . HIS A 1 84 ? -7.910 -33.502 -2.989 1.00 84.75 84 HIS A CA 1
ATOM 651 C C . HIS A 1 84 ? -7.828 -31.985 -2.765 1.00 84.75 84 HIS A C 1
ATOM 653 O O . HIS A 1 84 ? -7.9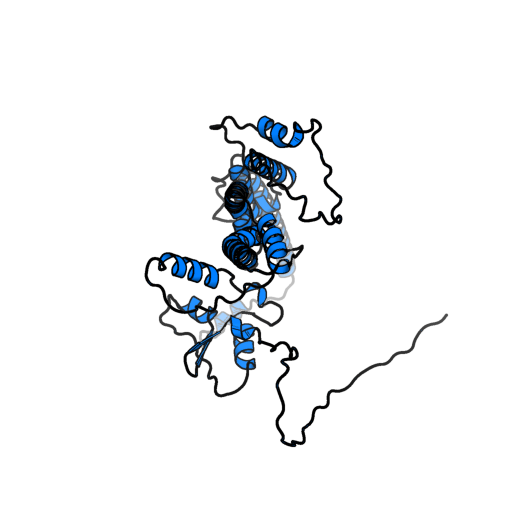68 -31.529 -1.632 1.00 84.75 84 HIS A O 1
ATOM 659 N N . LEU A 1 85 ? -7.628 -31.201 -3.830 1.00 80.44 85 LEU A N 1
ATOM 660 C CA . LEU A 1 85 ? -7.571 -29.740 -3.742 1.00 80.44 85 LEU A CA 1
ATOM 661 C C . LEU A 1 85 ? -8.887 -29.138 -3.250 1.00 80.44 85 LEU A C 1
ATOM 663 O O . LEU A 1 85 ? -8.867 -28.275 -2.374 1.00 80.44 85 LEU A O 1
ATOM 667 N N . ARG A 1 86 ? -10.018 -29.634 -3.749 1.00 82.25 86 ARG A N 1
ATOM 668 C CA . ARG A 1 86 ? -11.347 -29.179 -3.340 1.00 82.25 86 ARG A CA 1
ATOM 669 C C . ARG A 1 86 ? -11.633 -29.518 -1.880 1.00 82.25 86 ARG A C 1
ATOM 671 O O . ARG A 1 86 ? -11.944 -28.629 -1.101 1.00 82.25 86 ARG A O 1
ATOM 678 N N . ASP A 1 87 ? -11.453 -30.770 -1.483 1.00 80.88 87 ASP A N 1
ATOM 679 C CA . ASP A 1 87 ? -11.927 -31.255 -0.184 1.00 80.88 87 ASP A CA 1
ATOM 680 C C . ASP A 1 87 ? -10.960 -30.933 0.961 1.00 80.88 87 ASP A C 1
ATOM 682 O O . ASP A 1 87 ? -11.379 -30.784 2.109 1.00 80.88 87 ASP A O 1
ATOM 686 N N . LYS A 1 88 ? -9.649 -30.858 0.688 1.00 79.81 88 LYS A N 1
ATOM 687 C CA . LYS A 1 88 ? -8.630 -30.583 1.719 1.00 79.81 88 LYS A CA 1
ATOM 688 C C . LYS A 1 88 ? -8.192 -29.128 1.767 1.00 79.81 88 LYS A C 1
ATOM 690 O O . LYS A 1 88 ? -7.760 -28.676 2.827 1.00 79.81 88 LYS A O 1
ATOM 695 N N . HIS A 1 89 ? -8.281 -28.411 0.649 1.00 81.88 89 HIS A N 1
ATOM 696 C CA . HIS A 1 89 ? -7.766 -27.045 0.531 1.00 81.88 89 HIS A CA 1
ATOM 697 C C . HIS A 1 89 ? -8.804 -26.031 0.041 1.00 81.88 89 HIS A C 1
ATOM 699 O O . HIS A 1 89 ? -8.503 -24.843 0.033 1.00 81.88 89 HIS A O 1
ATOM 705 N N . ASN A 1 90 ? -10.017 -26.467 -0.315 1.00 78.69 90 ASN A N 1
ATOM 706 C CA . ASN A 1 90 ? -11.064 -25.622 -0.892 1.00 78.69 90 ASN A CA 1
ATOM 707 C C . ASN A 1 90 ? -10.626 -24.898 -2.183 1.00 78.69 90 ASN A C 1
ATOM 709 O O . ASN A 1 90 ? -11.111 -23.812 -2.505 1.00 78.69 90 ASN A O 1
ATOM 713 N N . ILE A 1 91 ? -9.700 -25.520 -2.921 1.00 77.94 91 ILE A N 1
ATOM 714 C CA . ILE A 1 91 ? -9.145 -25.020 -4.180 1.00 77.94 91 ILE A CA 1
ATOM 715 C C . ILE A 1 91 ? -9.882 -25.678 -5.348 1.00 77.94 91 ILE A C 1
ATOM 717 O O . ILE A 1 91 ? -10.016 -26.900 -5.431 1.00 77.94 91 ILE A O 1
ATOM 721 N N . THR A 1 92 ? -10.349 -24.850 -6.269 1.00 80.25 92 THR A N 1
ATOM 722 C CA . THR A 1 92 ? -11.142 -25.198 -7.447 1.00 80.25 92 THR A CA 1
ATOM 723 C C . THR A 1 92 ? -10.581 -24.490 -8.680 1.00 80.25 92 THR A C 1
ATOM 725 O O . THR A 1 92 ? -9.682 -23.656 -8.581 1.00 80.25 92 THR A O 1
ATOM 728 N N . LYS A 1 93 ? -11.130 -24.795 -9.860 1.00 76.75 93 LYS A N 1
ATOM 729 C CA . LYS A 1 93 ? -10.716 -24.160 -11.119 1.00 76.75 93 LYS A CA 1
ATOM 730 C C . LYS A 1 93 ? -10.930 -22.639 -11.125 1.00 76.75 93 LYS A C 1
ATOM 732 O O . LYS A 1 93 ? -10.232 -21.954 -11.860 1.00 76.75 93 LYS A O 1
ATOM 737 N N . ASP A 1 94 ? -11.842 -22.122 -10.309 1.00 72.19 94 ASP A N 1
ATOM 738 C CA . ASP A 1 94 ? -12.230 -20.710 -10.366 1.00 72.19 94 ASP A CA 1
ATOM 739 C C . ASP A 1 94 ? -11.472 -19.844 -9.352 1.00 72.19 94 ASP A C 1
ATOM 741 O O . ASP A 1 94 ? -11.356 -18.640 -9.546 1.00 72.19 94 ASP A O 1
ATOM 745 N N . ASN A 1 95 ? -10.912 -20.448 -8.296 1.00 71.94 95 ASN A N 1
ATOM 746 C CA . ASN A 1 95 ? -10.205 -19.720 -7.236 1.00 71.94 95 ASN A CA 1
ATOM 747 C C . ASN A 1 95 ? -8.716 -20.076 -7.112 1.00 71.94 95 ASN A C 1
ATOM 749 O O . ASN A 1 95 ? -8.020 -19.479 -6.296 1.00 71.94 95 ASN A O 1
ATOM 753 N N . TYR A 1 96 ? -8.190 -21.026 -7.899 1.00 73.44 96 TYR A N 1
ATOM 754 C CA . TYR A 1 96 ? -6.809 -21.495 -7.722 1.00 73.44 96 TYR A CA 1
ATOM 755 C C . TYR A 1 96 ? -5.753 -20.396 -7.866 1.00 73.44 96 TYR A C 1
ATOM 757 O O . TYR A 1 96 ? -4.713 -20.480 -7.215 1.00 73.44 96 TYR A O 1
ATOM 765 N N . SER A 1 97 ? -6.011 -19.361 -8.670 1.00 70.31 97 SER A N 1
ATOM 766 C CA . SER A 1 97 ? -5.106 -18.221 -8.845 1.00 70.31 97 SER A CA 1
ATOM 767 C C . SER A 1 97 ? -4.841 -17.463 -7.542 1.00 70.31 97 SER A C 1
ATOM 769 O O . SER A 1 97 ? -3.766 -16.898 -7.383 1.00 70.31 97 SER A O 1
ATOM 771 N N . GLU A 1 98 ? -5.773 -17.493 -6.586 1.00 72.50 98 GLU A N 1
ATOM 772 C CA . GLU A 1 98 ? -5.612 -16.874 -5.260 1.00 72.50 98 GLU A CA 1
ATOM 773 C C . GLU A 1 98 ? -4.611 -17.631 -4.371 1.00 72.50 98 GLU A C 1
ATOM 775 O O . GLU A 1 98 ? -4.088 -17.080 -3.404 1.00 72.50 98 GLU A O 1
ATOM 780 N N . TYR A 1 99 ? -4.335 -18.896 -4.703 1.00 66.75 99 TYR A N 1
ATOM 781 C CA . TYR A 1 99 ? -3.464 -19.800 -3.946 1.00 66.75 99 TYR A CA 1
ATOM 782 C C . TYR A 1 99 ? -2.095 -20.001 -4.606 1.00 66.75 99 TYR A C 1
ATOM 784 O O . TYR A 1 99 ? -1.236 -20.689 -4.046 1.00 66.75 99 TYR A O 1
ATOM 792 N N . LEU A 1 100 ? -1.868 -19.413 -5.785 1.00 64.50 100 LEU A N 1
ATOM 793 C CA . LEU A 1 100 ? -0.555 -19.384 -6.419 1.00 64.50 100 LEU A CA 1
ATOM 794 C C . LEU A 1 100 ? 0.331 -18.383 -5.667 1.00 64.50 100 LEU A C 1
ATOM 796 O O . LEU A 1 100 ? 0.300 -17.177 -5.896 1.00 64.50 100 LEU A O 1
ATOM 800 N N . ASN A 1 101 ? 1.116 -18.894 -4.719 1.00 52.03 101 ASN A N 1
ATOM 801 C CA . ASN A 1 101 ? 2.141 -18.119 -4.030 1.00 52.03 101 ASN A CA 1
ATOM 802 C C . ASN A 1 101 ? 3.254 -17.729 -5.020 1.00 52.03 101 ASN A C 1
ATOM 804 O O . ASN A 1 101 ? 4.183 -18.501 -5.233 1.00 52.03 101 ASN A O 1
ATOM 808 N N . GLU A 1 102 ? 3.243 -16.491 -5.521 1.00 50.25 102 GLU A N 1
ATOM 809 C CA . GLU A 1 102 ? 4.354 -15.871 -6.282 1.00 50.25 102 GLU A CA 1
ATOM 810 C C . GLU A 1 102 ? 5.677 -15.753 -5.478 1.00 50.25 102 GLU A C 1
ATOM 812 O O . GLU A 1 102 ? 6.659 -15.180 -5.947 1.00 50.25 102 GLU A O 1
ATOM 817 N N . TYR A 1 103 ? 5.724 -16.260 -4.241 1.00 46.38 103 TYR A N 1
ATOM 818 C CA . TYR A 1 103 ? 6.851 -16.106 -3.321 1.00 46.38 103 TYR A CA 1
ATOM 819 C C . TYR A 1 103 ? 7.758 -17.336 -3.203 1.00 46.38 103 TYR A C 1
ATOM 821 O O . TYR A 1 103 ? 8.953 -17.154 -2.986 1.00 46.38 103 TYR A O 1
ATOM 829 N N . GLU A 1 104 ? 7.267 -18.566 -3.404 1.00 47.09 104 GLU A N 1
ATOM 830 C CA . GLU A 1 104 ? 8.149 -19.744 -3.299 1.00 47.09 104 GLU A CA 1
ATOM 831 C C . GLU A 1 104 ? 9.122 -19.861 -4.482 1.00 47.09 104 GLU A C 1
ATOM 833 O O . GLU A 1 104 ? 10.231 -20.359 -4.308 1.00 47.09 104 GLU A O 1
ATOM 838 N N . GLU A 1 105 ? 8.761 -19.364 -5.667 1.00 43.22 105 GLU A N 1
ATOM 839 C CA . GLU A 1 105 ? 9.686 -19.285 -6.807 1.00 43.22 105 GLU A CA 1
ATOM 840 C C . GLU A 1 105 ? 10.658 -18.107 -6.672 1.00 43.22 105 GLU A C 1
ATOM 842 O O . GLU A 1 105 ? 11.853 -18.269 -6.911 1.00 43.22 105 GLU A O 1
ATOM 847 N N . ALA A 1 106 ? 10.192 -16.948 -6.195 1.00 37.88 106 ALA A N 1
ATOM 848 C CA . ALA A 1 106 ? 11.029 -15.759 -6.039 1.00 37.88 106 ALA A CA 1
ATOM 849 C C . ALA A 1 106 ? 12.087 -15.899 -4.926 1.00 37.88 106 ALA A C 1
ATOM 851 O O . ALA A 1 106 ? 13.215 -15.440 -5.099 1.00 37.88 106 ALA A O 1
ATOM 852 N N . GLU A 1 107 ? 11.766 -16.549 -3.800 1.00 41.19 107 GLU A N 1
ATOM 853 C CA . GLU A 1 107 ? 12.735 -16.799 -2.719 1.00 41.19 107 GLU A CA 1
ATOM 854 C C . GLU A 1 107 ? 13.737 -17.907 -3.079 1.00 41.19 107 GLU A C 1
ATOM 856 O O . GLU A 1 107 ? 14.919 -17.784 -2.750 1.00 41.19 107 GLU A O 1
ATOM 861 N N . ARG A 1 108 ? 13.319 -18.938 -3.832 1.00 46.16 108 ARG A N 1
ATOM 862 C CA . ARG A 1 108 ? 14.241 -19.957 -4.370 1.00 46.16 108 ARG A CA 1
ATOM 863 C C . ARG A 1 108 ? 15.202 -19.369 -5.406 1.00 46.16 108 ARG A C 1
ATOM 865 O O . ARG A 1 108 ? 16.378 -19.718 -5.386 1.00 46.16 108 ARG A O 1
ATOM 872 N N . LEU A 1 109 ? 14.743 -18.432 -6.240 1.00 43.31 109 LEU A N 1
ATOM 873 C CA . LEU A 1 109 ? 15.585 -17.712 -7.203 1.00 43.31 109 LEU A CA 1
ATOM 874 C C . LEU A 1 109 ? 16.584 -16.772 -6.515 1.00 43.31 109 LEU A C 1
ATOM 876 O O . LEU A 1 109 ? 17.747 -16.730 -6.904 1.00 43.31 109 LEU A O 1
ATOM 880 N N . HIS A 1 110 ? 16.181 -16.077 -5.448 1.00 44.78 110 HIS A N 1
ATOM 881 C CA . HIS A 1 110 ? 17.094 -15.221 -4.682 1.00 44.78 110 HIS A CA 1
ATOM 882 C C . HIS A 1 110 ? 18.167 -16.034 -3.931 1.00 44.78 110 HIS A C 1
ATOM 884 O O . HIS A 1 110 ? 19.319 -15.606 -3.845 1.00 44.78 110 HIS A O 1
ATOM 890 N N . ALA A 1 111 ? 17.808 -17.222 -3.425 1.00 44.88 111 ALA A N 1
ATOM 891 C CA . ALA A 1 111 ? 18.745 -18.162 -2.807 1.00 44.88 111 ALA A CA 1
ATOM 892 C C . ALA A 1 111 ? 19.689 -18.821 -3.836 1.00 44.88 111 ALA A C 1
ATOM 894 O O . ALA A 1 111 ? 20.871 -19.005 -3.552 1.00 44.88 111 ALA A O 1
ATOM 895 N N . ALA A 1 112 ? 19.204 -19.115 -5.049 1.00 42.59 112 ALA A N 1
ATOM 896 C CA . ALA A 1 112 ? 20.028 -19.613 -6.154 1.00 42.59 112 ALA A CA 1
ATOM 897 C C . ALA A 1 112 ? 21.016 -18.546 -6.674 1.00 42.59 112 ALA A C 1
ATOM 899 O O . ALA A 1 112 ? 22.175 -18.847 -6.961 1.00 42.59 112 ALA A O 1
ATOM 900 N N . GLN A 1 113 ? 20.604 -17.275 -6.705 1.00 48.72 113 GLN A N 1
ATOM 901 C CA . GLN A 1 113 ? 21.438 -16.156 -7.158 1.00 48.72 113 GLN A CA 1
ATOM 902 C C . GLN A 1 113 ? 22.573 -15.801 -6.185 1.00 48.72 113 GLN A C 1
ATOM 904 O O . GLN A 1 113 ? 23.649 -15.413 -6.638 1.00 48.72 113 GLN A O 1
ATOM 909 N N . GLN A 1 114 ? 22.398 -15.978 -4.868 1.00 44.09 114 GLN A N 1
ATOM 910 C CA . GLN A 1 114 ? 23.488 -15.750 -3.904 1.00 44.09 114 GLN A CA 1
ATOM 911 C C . GLN A 1 114 ? 24.569 -16.844 -3.922 1.00 44.09 114 GLN A C 1
ATOM 913 O O . GLN A 1 114 ? 25.711 -16.564 -3.569 1.00 44.09 114 GLN A O 1
ATOM 918 N N . ASN A 1 115 ? 24.257 -18.048 -4.410 1.00 38.88 115 ASN A N 1
ATOM 919 C CA . ASN A 1 115 ? 25.240 -19.125 -4.582 1.00 38.88 115 ASN A CA 1
ATOM 920 C C . ASN A 1 115 ? 25.976 -19.084 -5.937 1.00 38.88 115 ASN A C 1
ATOM 922 O O . ASN A 1 115 ? 26.863 -19.898 -6.171 1.00 38.88 115 ASN A O 1
ATOM 926 N N . SER A 1 116 ? 25.653 -18.135 -6.824 1.00 37.91 116 SER A N 1
ATOM 927 C CA . SER A 1 116 ? 26.156 -18.102 -8.209 1.00 37.91 116 SER A CA 1
ATOM 928 C C . SER A 1 116 ? 27.478 -17.341 -8.408 1.00 37.91 116 SER A C 1
ATOM 930 O O . SER A 1 116 ? 27.888 -17.091 -9.539 1.00 37.91 116 SER A O 1
ATOM 932 N N . GLN A 1 117 ? 28.208 -17.010 -7.338 1.00 38.91 117 GLN A N 1
ATOM 933 C CA . GLN A 1 117 ? 29.638 -16.690 -7.443 1.00 38.91 117 GLN A CA 1
ATOM 934 C C . GLN A 1 117 ? 30.478 -17.964 -7.322 1.00 38.91 117 GLN A C 1
ATOM 936 O O . GLN A 1 117 ? 31.280 -18.099 -6.408 1.00 38.91 117 GLN A O 1
ATOM 941 N N . THR A 1 118 ? 30.273 -18.931 -8.214 1.00 34.78 118 THR A N 1
ATOM 942 C CA . THR A 1 118 ? 31.309 -19.862 -8.694 1.00 34.78 118 THR A CA 1
ATOM 943 C C . THR A 1 118 ? 30.707 -20.801 -9.739 1.00 34.78 118 THR A C 1
ATOM 945 O O . THR A 1 118 ? 29.730 -21.491 -9.481 1.00 34.78 118 THR A O 1
ATOM 948 N N . ASN A 1 119 ? 31.383 -20.862 -10.886 1.00 30.02 119 ASN A N 1
ATOM 949 C CA . ASN A 1 119 ? 31.288 -21.871 -11.945 1.00 30.02 119 ASN A CA 1
ATOM 950 C C . ASN A 1 119 ? 30.243 -21.645 -13.050 1.00 30.02 119 ASN A C 1
ATOM 952 O O . ASN A 1 119 ? 29.059 -21.934 -12.952 1.00 30.02 119 ASN A O 1
ATOM 956 N N . SER A 1 120 ? 30.795 -21.186 -14.168 1.00 39.12 120 SER A N 1
ATOM 957 C CA . SER A 1 120 ? 30.313 -21.304 -15.537 1.00 39.12 120 SER A CA 1
ATOM 958 C C . SER A 1 120 ? 30.052 -22.758 -15.954 1.00 39.12 120 SER A C 1
ATOM 960 O O . SER A 1 120 ? 31.019 -23.508 -16.064 1.00 39.12 120 SER A O 1
ATOM 962 N N . SER A 1 121 ? 28.798 -23.106 -16.270 1.00 33.59 121 SER A N 1
ATOM 963 C CA . SER A 1 121 ? 28.405 -24.019 -17.364 1.00 33.59 121 SER A CA 1
ATOM 964 C C . SER A 1 121 ? 26.906 -24.362 -17.318 1.00 33.59 121 SER A C 1
ATOM 966 O O . SER A 1 121 ? 26.389 -24.685 -16.257 1.00 33.59 121 SER A O 1
ATOM 968 N N . GLU A 1 122 ? 26.300 -24.400 -18.510 1.00 33.59 122 GLU A N 1
ATOM 969 C CA . GLU A 1 122 ? 25.005 -25.002 -18.889 1.00 33.59 122 GLU A CA 1
ATOM 970 C C . GLU A 1 122 ? 23.719 -24.168 -18.716 1.00 33.59 122 GLU A C 1
ATOM 972 O O . GLU A 1 122 ? 23.411 -23.611 -17.671 1.00 33.59 122 GLU A O 1
ATOM 977 N N . ASN A 1 123 ? 22.977 -24.094 -19.830 1.00 39.00 123 ASN A N 1
ATOM 978 C CA . ASN A 1 123 ? 21.695 -23.419 -20.021 1.00 39.00 123 ASN A CA 1
ATOM 979 C C . ASN A 1 123 ? 20.650 -23.867 -18.989 1.00 39.00 123 ASN A C 1
ATOM 981 O O . ASN A 1 123 ? 19.909 -24.826 -19.219 1.00 39.00 123 ASN A O 1
ATOM 985 N N . GLU A 1 124 ? 20.518 -23.125 -17.895 1.00 40.50 124 GLU A N 1
ATOM 986 C CA . GLU A 1 124 ? 19.298 -23.143 -17.101 1.00 40.50 124 GLU A CA 1
ATOM 987 C C . GLU A 1 124 ? 18.212 -22.440 -17.929 1.00 40.50 124 GLU A C 1
ATOM 989 O O . GLU A 1 124 ? 18.268 -21.233 -18.167 1.00 40.50 124 GLU A O 1
ATOM 994 N N . TYR A 1 125 ? 17.263 -23.214 -18.465 1.00 41.84 125 TYR A N 1
ATOM 995 C CA . TYR A 1 125 ? 16.086 -22.688 -19.160 1.00 41.84 125 TYR A CA 1
ATOM 996 C C . TYR A 1 125 ? 15.276 -21.846 -18.163 1.00 41.84 125 TYR A C 1
ATOM 998 O O . TYR A 1 125 ? 14.408 -22.353 -17.453 1.00 41.84 125 TYR A O 1
ATOM 1006 N N . VAL A 1 126 ? 15.576 -20.550 -18.085 1.00 53.62 126 VAL A N 1
ATOM 1007 C CA . VAL A 1 126 ? 14.756 -19.588 -17.352 1.00 53.62 126 VAL A CA 1
ATOM 1008 C C . VAL A 1 126 ? 13.426 -19.511 -18.089 1.00 53.62 126 VAL A C 1
ATOM 1010 O O . VAL A 1 126 ? 13.363 -19.038 -19.225 1.00 53.62 126 VAL A O 1
ATOM 1013 N N . ASN A 1 127 ? 12.361 -20.022 -17.467 1.00 63.53 127 ASN A N 1
ATOM 1014 C CA . ASN A 1 127 ? 11.024 -19.910 -18.035 1.00 63.53 127 ASN A CA 1
ATOM 1015 C C . ASN A 1 127 ? 10.713 -18.427 -18.294 1.00 63.53 127 ASN A C 1
ATOM 1017 O O . ASN A 1 127 ? 10.931 -17.597 -17.403 1.00 63.53 127 ASN A O 1
ATOM 1021 N N . PRO A 1 128 ? 10.212 -18.074 -19.491 1.00 65.69 128 PRO A N 1
ATOM 1022 C CA . PRO A 1 128 ? 9.849 -16.702 -19.787 1.00 65.69 128 PRO A CA 1
ATOM 1023 C C . PRO A 1 128 ? 8.760 -16.276 -18.810 1.00 65.69 128 PRO A C 1
ATOM 1025 O O . PRO A 1 128 ? 7.701 -16.892 -18.719 1.00 65.69 128 PRO A O 1
ATOM 1028 N N . LEU A 1 129 ? 9.045 -15.228 -18.047 1.00 73.12 129 LEU A N 1
ATOM 1029 C CA . LEU A 1 129 ? 8.100 -14.711 -17.076 1.00 73.12 129 LEU A CA 1
ATOM 1030 C C . LEU A 1 129 ? 6.857 -14.168 -17.813 1.00 73.12 129 LEU A C 1
ATOM 1032 O O . LEU A 1 129 ? 6.987 -13.340 -18.721 1.00 73.12 129 LEU A O 1
ATOM 1036 N N . GLU A 1 130 ? 5.665 -14.573 -17.380 1.00 71.25 130 GLU A N 1
ATOM 1037 C CA . GLU A 1 130 ? 4.392 -14.233 -18.032 1.00 71.25 130 GLU A CA 1
ATOM 1038 C C . GLU A 1 130 ? 4.074 -12.731 -18.016 1.00 71.25 130 GLU A C 1
ATOM 1040 O O . GLU A 1 130 ? 4.426 -12.002 -17.081 1.00 71.25 130 GLU A O 1
ATOM 1045 N N . VAL A 1 131 ? 3.381 -12.260 -19.057 1.00 71.25 131 VAL A N 1
ATOM 1046 C CA . VAL A 1 131 ? 2.921 -10.870 -19.145 1.00 71.25 131 VAL A CA 1
ATOM 1047 C C . VAL A 1 131 ? 1.963 -10.584 -17.996 1.00 71.25 131 VAL A C 1
ATOM 1049 O O . VAL A 1 131 ? 0.936 -11.240 -17.838 1.00 71.25 131 VAL A O 1
ATOM 1052 N N . LEU A 1 132 ? 2.293 -9.566 -17.207 1.00 69.75 132 LEU A N 1
ATOM 1053 C CA . LEU A 1 132 ? 1.411 -9.077 -16.161 1.00 69.75 132 LEU A CA 1
ATOM 1054 C C . LEU A 1 132 ? 0.366 -8.173 -16.805 1.00 69.75 132 LEU A C 1
ATOM 1056 O O . LEU A 1 132 ? 0.675 -7.059 -17.220 1.00 69.75 132 LEU A O 1
ATOM 1060 N N . THR A 1 133 ? -0.865 -8.662 -16.908 1.00 67.25 133 THR A N 1
ATOM 1061 C CA . THR A 1 133 ? -1.992 -7.836 -17.338 1.00 67.25 133 THR A CA 1
ATOM 1062 C C . THR A 1 133 ? -2.344 -6.848 -16.238 1.00 67.25 133 THR A C 1
ATOM 1064 O O . THR A 1 133 ? -2.386 -7.227 -15.061 1.00 67.25 133 THR A O 1
ATOM 1067 N N . ASP A 1 134 ? -2.634 -5.604 -16.614 1.00 59.81 134 ASP A N 1
ATOM 1068 C CA . ASP A 1 134 ? -3.214 -4.671 -15.661 1.00 59.81 134 ASP A CA 1
ATOM 1069 C C . ASP A 1 134 ? -4.605 -5.160 -15.239 1.00 59.81 134 ASP A C 1
ATOM 1071 O O . ASP A 1 134 ? -5.400 -5.655 -16.041 1.00 59.81 134 ASP A O 1
ATOM 1075 N N . VAL A 1 135 ? -4.872 -5.070 -13.944 1.00 66.62 135 VAL A N 1
ATOM 1076 C CA . VAL A 1 135 ? -6.122 -5.501 -13.334 1.00 66.62 135 VAL A CA 1
ATOM 1077 C C . VAL A 1 135 ? -6.568 -4.371 -12.427 1.00 66.62 135 VAL A C 1
ATOM 1079 O O . VAL A 1 135 ? -5.947 -4.128 -11.396 1.00 66.62 135 VAL A O 1
ATOM 1082 N N . LYS A 1 136 ? -7.684 -3.719 -12.772 1.00 57.06 136 LYS A N 1
ATOM 1083 C CA . LYS A 1 136 ? -8.215 -2.549 -12.043 1.00 57.06 136 LYS A CA 1
ATOM 1084 C C . LYS A 1 136 ? -8.417 -2.789 -10.541 1.00 57.06 136 LYS A C 1
ATOM 1086 O O . LYS A 1 136 ? -8.368 -1.858 -9.749 1.00 57.06 136 LYS A O 1
ATOM 1091 N N . THR A 1 137 ? -8.651 -4.035 -10.134 1.00 61.41 137 THR A N 1
ATOM 1092 C CA . THR A 1 137 ? -8.852 -4.421 -8.728 1.00 61.41 137 THR A CA 1
ATOM 1093 C C . THR A 1 137 ? -7.561 -4.815 -8.008 1.00 61.41 137 THR A C 1
ATOM 1095 O O . THR A 1 137 ? -7.568 -5.023 -6.796 1.00 61.41 137 THR A O 1
ATOM 1098 N N . ARG A 1 138 ? -6.432 -4.907 -8.716 1.00 70.25 138 ARG A N 1
ATOM 1099 C CA . ARG A 1 138 ? -5.132 -5.259 -8.146 1.00 70.25 138 ARG A CA 1
ATOM 1100 C C . ARG A 1 138 ? -4.429 -3.986 -7.687 1.00 70.25 138 ARG A C 1
ATOM 1102 O O . ARG A 1 138 ? -3.640 -3.391 -8.407 1.00 70.25 138 ARG A O 1
ATOM 1109 N N . TRP A 1 139 ? -4.645 -3.616 -6.430 1.00 73.56 139 TRP A N 1
ATOM 1110 C CA . TRP A 1 139 ? -4.101 -2.387 -5.827 1.00 73.56 139 TRP A CA 1
ATOM 1111 C C . TRP A 1 139 ? -2.561 -2.289 -5.836 1.00 73.56 139 TRP A C 1
ATOM 1113 O O . TRP A 1 139 ? -2.006 -1.238 -5.543 1.00 73.56 139 TRP A O 1
ATOM 1123 N N . ASN A 1 140 ? -1.860 -3.376 -6.180 1.00 82.69 140 ASN A N 1
ATOM 1124 C CA . ASN A 1 140 ? -0.401 -3.453 -6.242 1.00 82.69 140 ASN A CA 1
ATOM 1125 C C . ASN A 1 140 ? 0.171 -3.445 -7.673 1.00 82.69 140 ASN A C 1
ATOM 1127 O O . ASN A 1 140 ? 1.369 -3.693 -7.821 1.00 82.69 140 ASN A O 1
ATOM 1131 N N . SER A 1 141 ? -0.636 -3.194 -8.716 1.00 83.25 141 SER A N 1
ATOM 1132 C CA . SER A 1 141 ? -0.196 -3.258 -10.123 1.00 83.25 141 SER A CA 1
ATOM 1133 C C . SER A 1 141 ? 1.077 -2.447 -10.387 1.00 83.25 141 SER A C 1
ATOM 1135 O O . SER A 1 141 ? 2.048 -3.013 -10.885 1.00 83.25 141 SER A O 1
ATOM 1137 N N . THR A 1 142 ? 1.135 -1.178 -9.964 1.00 86.00 142 THR A N 1
ATOM 1138 C CA . THR A 1 142 ? 2.310 -0.307 -10.169 1.00 86.00 142 THR A CA 1
ATOM 1139 C C . THR A 1 142 ? 3.570 -0.867 -9.513 1.00 86.00 142 THR A C 1
ATOM 1141 O O . THR A 1 142 ? 4.611 -0.979 -10.157 1.00 86.00 142 THR A O 1
ATOM 1144 N N . PHE A 1 143 ? 3.476 -1.299 -8.250 1.00 89.69 143 PHE A N 1
ATOM 1145 C CA . PHE A 1 143 ? 4.602 -1.904 -7.533 1.00 89.69 143 PHE A CA 1
ATOM 1146 C C . PHE A 1 143 ? 5.130 -3.146 -8.265 1.00 89.69 143 PHE A C 1
ATOM 1148 O O . PHE A 1 143 ? 6.341 -3.325 -8.406 1.00 89.69 143 PHE A O 1
ATOM 1155 N N . ILE A 1 144 ? 4.226 -4.025 -8.712 1.00 86.94 144 ILE A N 1
ATOM 1156 C CA . ILE A 1 144 ? 4.601 -5.276 -9.378 1.00 86.94 144 ILE A CA 1
ATOM 1157 C C . ILE A 1 144 ? 5.219 -4.966 -10.748 1.00 86.94 144 ILE A C 1
ATOM 1159 O O . ILE A 1 144 ? 6.268 -5.522 -11.068 1.00 86.94 144 ILE A O 1
ATOM 1163 N N . ALA A 1 145 ? 4.627 -4.047 -11.516 1.00 87.81 145 ALA A N 1
ATOM 1164 C CA . ALA A 1 145 ? 5.136 -3.622 -12.815 1.00 87.81 145 ALA A CA 1
ATOM 1165 C C . ALA A 1 145 ? 6.557 -3.050 -12.704 1.00 87.81 145 ALA A C 1
ATOM 1167 O O . ALA A 1 145 ? 7.461 -3.501 -13.402 1.00 87.81 145 ALA A O 1
ATOM 1168 N N . TRP A 1 146 ? 6.794 -2.125 -11.774 1.00 90.56 146 TRP A N 1
ATOM 1169 C CA . TRP A 1 146 ? 8.112 -1.512 -11.585 1.00 90.56 146 TRP A CA 1
ATOM 1170 C C . TRP A 1 146 ? 9.167 -2.507 -11.101 1.00 90.56 146 TRP A C 1
ATOM 1172 O O . TRP A 1 146 ? 10.291 -2.515 -11.606 1.00 90.56 146 TRP A O 1
ATOM 1182 N N . LYS A 1 147 ? 8.800 -3.419 -10.191 1.00 90.81 147 LYS A N 1
ATOM 1183 C CA . LYS A 1 147 ? 9.684 -4.519 -9.781 1.00 90.81 147 LYS A CA 1
ATOM 1184 C C . LYS A 1 147 ? 10.063 -5.407 -10.966 1.00 90.81 147 LYS A C 1
ATOM 1186 O O . LYS A 1 147 ? 11.232 -5.746 -11.125 1.00 90.81 147 LYS A O 1
ATOM 1191 N N . ARG A 1 148 ? 9.094 -5.724 -11.825 1.00 89.38 148 ARG A N 1
ATOM 1192 C CA . ARG A 1 148 ? 9.295 -6.540 -13.024 1.00 89.38 148 ARG A CA 1
ATOM 1193 C C . ARG A 1 148 ? 10.216 -5.870 -14.039 1.00 89.38 148 ARG A C 1
ATOM 1195 O O . ARG A 1 148 ? 11.074 -6.537 -14.611 1.00 89.38 148 ARG A O 1
ATOM 1202 N N . VAL A 1 149 ? 10.061 -4.561 -14.243 1.00 89.94 149 VAL A N 1
ATOM 1203 C CA . VAL A 1 149 ? 10.940 -3.778 -15.122 1.00 89.94 149 VAL A CA 1
ATOM 1204 C C . VAL A 1 149 ? 12.388 -3.878 -14.646 1.00 89.94 149 VAL A C 1
ATOM 1206 O O . VAL A 1 149 ? 13.265 -4.152 -15.458 1.00 89.94 149 VAL A O 1
ATOM 1209 N N . LEU A 1 150 ? 12.653 -3.753 -13.341 1.00 90.69 150 LEU A N 1
ATOM 1210 C CA . LEU A 1 150 ? 14.013 -3.905 -12.812 1.00 90.69 150 LEU A CA 1
ATOM 1211 C C . LEU A 1 150 ? 14.590 -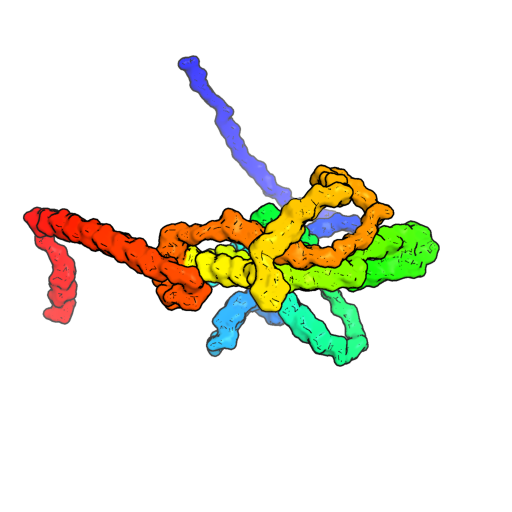5.314 -12.992 1.00 90.69 150 LEU A C 1
ATOM 1213 O O . LEU A 1 150 ? 15.767 -5.442 -13.325 1.00 90.69 150 LEU A O 1
ATOM 1217 N N . GLU A 1 151 ? 13.779 -6.356 -12.792 1.00 89.19 151 GLU A N 1
ATOM 1218 C CA . GLU A 1 151 ? 14.180 -7.758 -13.000 1.00 89.19 151 GLU A CA 1
ATOM 1219 C C . GLU A 1 151 ? 14.561 -8.023 -14.469 1.00 89.19 151 GLU A C 1
ATOM 1221 O O . GLU A 1 151 ? 15.542 -8.712 -14.765 1.00 89.19 151 GLU A O 1
ATOM 1226 N N . LEU A 1 152 ? 13.813 -7.435 -15.405 1.00 89.69 152 LEU A N 1
ATOM 1227 C CA . LEU A 1 152 ? 14.037 -7.597 -16.840 1.00 89.69 152 LEU A CA 1
ATOM 1228 C C . LEU A 1 152 ? 15.085 -6.643 -17.420 1.00 89.69 152 LEU A C 1
ATOM 1230 O O . LEU A 1 152 ? 15.629 -6.938 -18.481 1.00 89.69 152 LEU A O 1
ATOM 1234 N N . HIS A 1 153 ? 15.402 -5.532 -16.750 1.00 90.69 153 HIS A N 1
ATOM 1235 C CA . HIS A 1 153 ? 16.216 -4.444 -17.309 1.00 90.69 153 HIS A CA 1
ATOM 1236 C C . HIS A 1 153 ? 17.567 -4.913 -17.862 1.00 90.69 153 HIS A C 1
ATOM 1238 O O . HIS A 1 153 ? 17.946 -4.539 -18.970 1.00 90.69 153 HIS A O 1
ATOM 1244 N N . ASN A 1 154 ? 18.269 -5.792 -17.139 1.00 88.06 154 ASN A N 1
ATOM 1245 C CA . ASN A 1 154 ? 19.553 -6.327 -17.603 1.00 88.06 154 ASN A CA 1
ATOM 1246 C C . ASN A 1 154 ? 19.390 -7.188 -18.869 1.00 88.06 154 ASN A C 1
ATOM 1248 O O . ASN A 1 154 ? 20.202 -7.100 -19.785 1.00 88.06 154 ASN A O 1
ATOM 1252 N N . HIS A 1 155 ? 18.319 -7.981 -18.951 1.00 89.44 155 HIS A N 1
ATOM 1253 C CA . HIS A 1 155 ? 18.012 -8.793 -20.129 1.00 89.44 155 HIS A CA 1
ATOM 1254 C C . HIS A 1 155 ? 17.647 -7.910 -21.325 1.00 89.44 155 HIS A C 1
ATOM 1256 O O . HIS A 1 155 ? 18.148 -8.132 -22.423 1.00 89.44 155 HIS A O 1
ATOM 1262 N N . MET A 1 156 ? 16.834 -6.871 -21.106 1.00 90.12 156 MET A N 1
ATOM 1263 C CA . MET A 1 156 ? 16.483 -5.885 -22.133 1.00 90.12 156 MET A CA 1
ATOM 1264 C C . MET A 1 156 ? 17.731 -5.195 -22.688 1.00 90.12 156 MET A C 1
ATOM 1266 O O . MET A 1 156 ? 17.893 -5.104 -23.903 1.00 90.12 156 MET A O 1
ATOM 1270 N N . ARG A 1 157 ? 18.659 -4.792 -21.810 1.00 90.06 157 ARG A N 1
ATOM 1271 C CA . ARG A 1 157 ? 19.936 -4.195 -22.215 1.00 90.06 157 ARG A CA 1
ATOM 1272 C C . ARG A 1 157 ? 20.802 -5.178 -23.006 1.00 90.06 157 ARG A C 1
ATOM 1274 O O . ARG A 1 157 ? 21.346 -4.792 -24.031 1.00 90.06 157 ARG A O 1
ATOM 1281 N N . ASN A 1 158 ? 20.881 -6.443 -22.594 1.00 90.94 158 ASN A N 1
ATOM 1282 C CA . ASN A 1 158 ? 21.627 -7.467 -23.334 1.00 90.94 158 ASN A CA 1
ATOM 1283 C C . ASN A 1 158 ? 21.059 -7.694 -24.743 1.00 90.94 158 ASN A C 1
ATOM 1285 O O . ASN A 1 158 ? 21.825 -7.770 -25.699 1.00 90.94 158 ASN A O 1
ATOM 1289 N N . VAL A 1 159 ? 19.730 -7.756 -24.882 1.00 92.75 159 VAL A N 1
ATOM 1290 C CA . VAL A 1 159 ? 19.063 -7.853 -26.192 1.00 92.75 159 VAL A CA 1
ATOM 1291 C C . VAL A 1 159 ? 19.358 -6.618 -27.042 1.00 92.75 159 VAL A C 1
ATOM 1293 O O . VAL A 1 159 ? 19.618 -6.745 -28.235 1.00 92.75 159 VAL A O 1
ATOM 1296 N N . SER A 1 160 ? 19.365 -5.431 -26.434 1.00 92.69 160 SER A N 1
ATOM 1297 C CA . SER A 1 160 ? 19.742 -4.190 -27.113 1.00 92.69 160 SER A CA 1
ATOM 1298 C C . SER A 1 160 ? 21.167 -4.262 -27.665 1.00 92.69 160 SER A C 1
ATOM 1300 O O . SER A 1 160 ? 21.379 -4.031 -28.852 1.00 92.69 160 SER A O 1
ATOM 1302 N N . THR A 1 161 ? 22.133 -4.661 -26.835 1.00 92.50 161 THR A N 1
ATOM 1303 C CA . THR A 1 161 ? 23.538 -4.819 -27.235 1.00 92.50 161 THR A CA 1
ATOM 1304 C C . THR A 1 161 ? 23.712 -5.864 -28.340 1.00 92.50 161 THR A C 1
ATOM 1306 O O . THR A 1 161 ? 24.444 -5.619 -29.297 1.00 92.50 161 THR A O 1
ATOM 1309 N N . ASP A 1 162 ? 23.016 -7.005 -28.253 1.00 94.75 162 ASP A N 1
ATOM 1310 C CA . ASP A 1 162 ? 23.027 -8.032 -29.304 1.00 94.75 162 ASP A CA 1
ATOM 1311 C C . ASP A 1 162 ? 22.527 -7.465 -30.638 1.00 94.75 162 ASP A C 1
ATOM 1313 O O . ASP A 1 162 ? 23.192 -7.607 -31.662 1.00 94.75 162 ASP A O 1
ATOM 1317 N N . LEU A 1 163 ? 21.394 -6.757 -30.628 1.00 93.44 163 LEU A N 1
ATOM 1318 C CA . LEU A 1 163 ? 20.819 -6.141 -31.826 1.00 93.44 163 LEU A CA 1
ATOM 1319 C C . LEU A 1 163 ? 21.730 -5.076 -32.445 1.00 93.44 163 LEU A C 1
ATOM 1321 O O . LEU A 1 163 ? 21.832 -5.012 -33.669 1.00 93.44 163 LEU A O 1
ATOM 1325 N N . LEU A 1 164 ? 22.407 -4.278 -31.618 1.00 92.75 164 LEU A N 1
ATOM 1326 C CA . LEU A 1 164 ? 23.364 -3.261 -32.064 1.00 92.75 164 LEU A CA 1
ATOM 1327 C C . LEU A 1 164 ? 24.637 -3.872 -32.665 1.00 92.75 164 LEU A C 1
ATOM 1329 O O . LEU A 1 164 ? 25.241 -3.279 -33.554 1.00 92.75 164 LEU A O 1
ATOM 1333 N N . SER A 1 165 ? 25.035 -5.066 -32.217 1.00 93.75 165 SER A N 1
ATOM 1334 C CA . SER A 1 165 ? 26.215 -5.768 -32.740 1.00 93.75 165 SER A CA 1
ATOM 1335 C C . SER A 1 165 ? 26.005 -6.389 -34.127 1.00 93.75 165 SER A C 1
ATOM 1337 O O . SER A 1 165 ? 26.973 -6.764 -34.795 1.00 93.75 165 SER A O 1
ATOM 1339 N N . LYS A 1 166 ? 24.750 -6.503 -34.582 1.00 93.75 166 LYS A N 1
ATOM 1340 C CA . LYS A 1 166 ? 24.417 -7.078 -35.890 1.00 93.75 166 LYS A CA 1
ATOM 1341 C C . LYS A 1 166 ? 24.776 -6.113 -37.013 1.00 93.75 166 LYS A C 1
ATOM 1343 O O . LYS A 1 166 ? 24.703 -4.895 -36.872 1.00 93.75 166 LYS A O 1
ATOM 1348 N N . SER A 1 167 ? 25.154 -6.669 -38.161 1.00 90.25 167 SER A N 1
ATOM 1349 C CA . SER A 1 167 ? 25.544 -5.887 -39.338 1.00 90.25 167 SER A CA 1
ATOM 1350 C C . SER A 1 167 ? 24.357 -5.282 -40.090 1.00 90.25 167 SER A C 1
ATOM 1352 O O . SER A 1 167 ? 24.550 -4.401 -40.924 1.00 90.25 167 SER A O 1
ATOM 1354 N N . ASP A 1 168 ? 23.138 -5.781 -39.869 1.00 94.88 168 ASP A N 1
ATOM 1355 C CA . ASP A 1 168 ? 21.961 -5.328 -40.598 1.00 94.88 168 ASP A CA 1
ATOM 1356 C C . ASP A 1 168 ? 21.344 -4.064 -39.979 1.00 94.88 168 ASP A C 1
ATOM 1358 O O . ASP A 1 168 ? 21.086 -3.974 -38.778 1.00 94.88 168 ASP A O 1
ATOM 1362 N N . GLN A 1 169 ? 21.044 -3.086 -40.839 1.00 91.56 169 GLN A N 1
ATOM 1363 C CA . GLN A 1 169 ? 20.500 -1.791 -40.422 1.00 91.56 169 GLN A CA 1
ATOM 1364 C C . GLN A 1 169 ? 19.143 -1.919 -39.704 1.00 91.56 169 GLN A C 1
ATOM 1366 O O . GLN A 1 169 ? 18.795 -1.085 -38.870 1.00 91.56 169 GLN A O 1
ATOM 1371 N N . ALA A 1 170 ? 18.355 -2.953 -40.014 1.00 92.06 170 ALA A N 1
ATOM 1372 C CA . ALA A 1 170 ? 17.053 -3.173 -39.391 1.00 92.06 170 ALA A CA 1
ATOM 1373 C C . ALA A 1 170 ? 17.181 -3.576 -37.912 1.00 92.06 170 ALA A C 1
ATOM 1375 O O . ALA A 1 170 ? 16.442 -3.055 -37.074 1.00 92.06 170 ALA A O 1
ATOM 1376 N N . SER A 1 171 ? 18.117 -4.469 -37.582 1.00 90.81 171 SER A N 1
ATOM 1377 C CA . SER A 1 171 ? 18.429 -4.862 -36.206 1.00 90.81 171 SER A CA 1
ATOM 1378 C C . SER A 1 171 ? 19.043 -3.709 -35.431 1.00 90.81 171 SER A C 1
ATOM 1380 O O . SER A 1 171 ? 18.590 -3.451 -34.321 1.00 90.81 171 SER A O 1
ATOM 1382 N N . GLN A 1 172 ? 19.965 -2.953 -36.034 1.00 90.88 172 GLN A N 1
ATOM 1383 C CA . GLN A 1 172 ? 20.558 -1.771 -35.399 1.00 90.88 172 GLN A CA 1
ATOM 1384 C C . GLN A 1 172 ? 19.492 -0.739 -35.010 1.00 90.88 172 GLN A C 1
ATOM 1386 O O . GLN A 1 172 ? 19.428 -0.348 -33.851 1.00 90.88 172 GLN A O 1
ATOM 1391 N N . ARG A 1 173 ? 18.559 -0.396 -35.914 1.00 89.00 173 ARG A N 1
ATOM 1392 C CA . ARG A 1 173 ? 17.437 0.515 -35.597 1.00 89.00 173 ARG A CA 1
ATOM 1393 C C . ARG A 1 173 ? 16.551 0.003 -34.457 1.00 89.00 173 ARG A C 1
ATOM 1395 O O . ARG A 1 173 ? 16.057 0.788 -33.652 1.00 89.00 173 ARG A O 1
ATOM 1402 N N . LYS A 1 174 ? 16.317 -1.313 -34.381 1.00 90.19 174 LYS A N 1
ATOM 1403 C CA . LYS A 1 174 ? 15.567 -1.926 -33.270 1.00 90.19 174 LYS A CA 1
ATOM 1404 C C . LYS A 1 174 ? 16.358 -1.887 -31.962 1.00 90.19 174 LYS A C 1
ATOM 1406 O O . LYS A 1 174 ? 15.754 -1.648 -30.921 1.00 90.19 174 LYS A O 1
ATOM 1411 N N . GLY A 1 175 ? 17.670 -2.106 -32.027 1.00 90.44 175 GLY A N 1
ATOM 1412 C CA . GLY A 1 175 ? 18.595 -1.979 -30.904 1.00 90.44 175 GLY A CA 1
ATOM 1413 C C . GLY A 1 175 ? 18.607 -0.558 -30.351 1.00 90.44 175 GLY A C 1
ATOM 1414 O O . GLY A 1 175 ? 18.317 -0.374 -29.180 1.00 90.44 175 GLY A O 1
ATOM 1415 N N . GLU A 1 176 ? 18.794 0.452 -31.200 1.00 89.06 176 GLU A N 1
ATOM 1416 C CA . GLU A 1 176 ? 18.743 1.870 -30.807 1.00 89.06 176 GLU A CA 1
ATOM 1417 C C . GLU A 1 176 ? 17.396 2.238 -30.171 1.00 89.06 176 GLU A C 1
ATOM 1419 O O . GLU A 1 176 ? 17.343 2.915 -29.145 1.00 89.06 176 GLU A O 1
ATOM 1424 N N . LYS A 1 177 ? 16.283 1.764 -30.751 1.00 89.19 177 LYS A N 1
ATOM 1425 C CA . LYS A 1 177 ? 14.947 1.981 -30.182 1.00 89.19 177 LYS A CA 1
ATOM 1426 C C . LYS A 1 177 ? 14.810 1.345 -28.796 1.00 89.19 177 LYS A C 1
ATOM 1428 O O . LYS A 1 177 ? 14.220 1.957 -27.912 1.00 89.19 177 LYS A O 1
ATOM 1433 N N . LEU A 1 178 ? 15.319 0.128 -28.607 1.00 89.44 178 LEU A N 1
ATOM 1434 C CA . LEU A 1 178 ? 15.259 -0.567 -27.321 1.00 89.44 178 LEU A CA 1
ATOM 1435 C C . LEU A 1 178 ? 16.181 0.076 -26.278 1.00 89.44 178 LEU A C 1
ATOM 1437 O O . LEU A 1 178 ? 15.796 0.179 -25.116 1.00 89.44 178 LEU A O 1
ATOM 1441 N N . GLU A 1 179 ? 17.358 0.543 -26.687 1.00 88.56 179 GLU A N 1
ATOM 1442 C CA . GLU A 1 179 ? 18.307 1.244 -25.824 1.00 88.56 179 GLU A CA 1
ATOM 1443 C C . GLU A 1 179 ? 17.688 2.517 -25.247 1.00 88.56 179 GLU A C 1
ATOM 1445 O O . GLU A 1 179 ? 17.752 2.728 -24.039 1.00 88.56 179 GLU A O 1
ATOM 1450 N N . ARG A 1 180 ? 17.000 3.307 -26.083 1.00 86.69 180 ARG A N 1
ATOM 1451 C CA . ARG A 1 180 ? 16.281 4.520 -25.653 1.00 86.69 180 ARG A CA 1
ATOM 1452 C C . ARG A 1 180 ? 15.143 4.245 -24.668 1.00 86.69 180 ARG A C 1
ATOM 1454 O O . ARG A 1 180 ? 14.799 5.119 -23.888 1.00 86.69 180 ARG A O 1
ATOM 1461 N N . LEU A 1 181 ? 14.550 3.051 -24.709 1.00 87.62 181 LEU A N 1
ATOM 1462 C CA . LEU A 1 181 ? 13.498 2.634 -23.773 1.00 87.62 181 LEU A CA 1
ATOM 1463 C C . LEU A 1 181 ? 14.057 2.040 -22.471 1.00 87.62 181 LEU A C 1
ATOM 1465 O O . LEU A 1 181 ? 13.304 1.811 -21.523 1.00 87.62 181 LEU A O 1
ATOM 1469 N N . CYS A 1 182 ? 15.351 1.721 -22.418 1.00 89.94 182 CYS A N 1
ATOM 1470 C CA . CYS A 1 182 ? 15.967 1.199 -21.209 1.00 89.94 182 CYS A CA 1
ATOM 1471 C C . CYS A 1 182 ? 16.211 2.331 -20.211 1.00 89.94 182 CYS A C 1
ATOM 1473 O O . CYS A 1 182 ? 16.735 3.376 -20.571 1.00 89.94 182 CYS A O 1
ATOM 1475 N N . LEU A 1 183 ? 15.939 2.060 -18.931 1.00 91.25 183 LEU A N 1
ATOM 1476 C CA . LEU A 1 183 ? 16.206 3.016 -17.853 1.00 91.25 183 LEU A CA 1
ATOM 1477 C C . LEU A 1 183 ? 17.669 3.475 -17.862 1.00 91.25 183 LEU A C 1
ATOM 1479 O O . LEU A 1 183 ? 18.591 2.638 -17.945 1.00 91.25 183 LEU A O 1
ATOM 1483 N N . SER A 1 184 ? 17.854 4.781 -17.701 1.00 90.62 184 SER A N 1
ATOM 1484 C CA . SER A 1 184 ? 19.133 5.396 -17.369 1.00 90.62 184 SER A CA 1
ATOM 1485 C C . SER A 1 184 ? 19.623 4.925 -15.985 1.00 90.62 184 SER A C 1
ATOM 1487 O O . SER A 1 184 ? 18.861 4.323 -15.216 1.00 90.62 184 SER A O 1
ATOM 1489 N N . PRO A 1 185 ? 20.907 5.133 -15.636 1.00 90.44 185 PRO A N 1
ATOM 1490 C CA . PRO A 1 185 ? 21.409 4.816 -14.298 1.00 90.44 185 PRO A CA 1
ATOM 1491 C C . PRO A 1 185 ? 20.613 5.506 -13.181 1.00 90.44 185 PRO A C 1
ATOM 1493 O O . PRO A 1 185 ? 20.250 4.843 -12.209 1.00 90.44 185 PRO A O 1
ATOM 1496 N N . ASP A 1 186 ? 20.281 6.785 -13.358 1.00 91.31 186 ASP A N 1
ATOM 1497 C CA . ASP A 1 186 ? 19.566 7.586 -12.361 1.00 91.31 186 ASP A CA 1
ATOM 1498 C C . ASP A 1 186 ? 18.104 7.142 -12.236 1.00 91.31 186 ASP A C 1
ATOM 1500 O O . ASP A 1 186 ? 17.620 6.901 -11.130 1.00 91.31 186 ASP A O 1
ATOM 1504 N N . GLU A 1 187 ? 17.428 6.883 -13.361 1.00 92.88 187 GLU A N 1
ATOM 1505 C CA . GLU A 1 187 ? 16.069 6.324 -13.376 1.00 92.88 187 GLU A CA 1
ATOM 1506 C C . GLU A 1 187 ? 16.015 4.942 -12.721 1.00 92.88 187 GLU A C 1
ATOM 1508 O O . GLU A 1 187 ? 15.065 4.617 -12.010 1.00 92.88 187 GLU A O 1
ATOM 1513 N N . LYS A 1 188 ? 17.047 4.113 -12.923 1.00 92.44 188 LYS A N 1
ATOM 1514 C CA . LYS A 1 188 ? 17.144 2.795 -12.289 1.00 92.44 188 LYS A CA 1
ATOM 1515 C C . LYS A 1 188 ? 17.299 2.912 -10.773 1.00 92.44 188 LYS A C 1
ATOM 1517 O O . LYS A 1 188 ? 16.638 2.163 -10.052 1.00 92.44 188 LYS A O 1
ATOM 1522 N N . ILE A 1 189 ? 18.140 3.831 -10.294 1.00 93.75 189 ILE A N 1
ATOM 1523 C CA . ILE A 1 189 ? 18.314 4.108 -8.859 1.00 93.75 189 ILE A CA 1
ATOM 1524 C C . ILE A 1 189 ? 17.004 4.634 -8.268 1.00 93.75 189 ILE A C 1
ATOM 1526 O O . ILE A 1 189 ? 16.535 4.117 -7.252 1.00 93.75 189 ILE A O 1
ATOM 1530 N N . PHE A 1 190 ? 16.370 5.595 -8.937 1.00 94.69 190 PHE A N 1
ATOM 1531 C CA . PHE A 1 190 ? 15.080 6.134 -8.529 1.00 94.69 190 PHE A CA 1
ATOM 1532 C C . PHE A 1 190 ? 14.009 5.039 -8.448 1.00 94.69 190 PHE A C 1
ATOM 1534 O O . PHE A 1 190 ? 13.321 4.915 -7.437 1.00 94.69 190 PHE A O 1
ATOM 1541 N N . LEU A 1 191 ? 13.903 4.169 -9.457 1.00 94.38 191 LEU A N 1
ATOM 1542 C CA . LEU A 1 191 ? 12.920 3.085 -9.467 1.00 94.38 191 LEU A CA 1
ATOM 1543 C C . LEU A 1 191 ? 13.171 2.059 -8.348 1.00 94.38 191 LEU A C 1
ATOM 1545 O O . LEU A 1 191 ? 12.226 1.539 -7.751 1.00 94.38 191 LEU A O 1
ATOM 1549 N N . GLN A 1 192 ? 14.438 1.786 -8.020 1.00 94.56 192 GLN A N 1
ATOM 1550 C CA . GLN A 1 192 ? 14.802 0.965 -6.861 1.00 94.56 192 GLN A CA 1
ATOM 1551 C C . GLN A 1 192 ? 14.339 1.605 -5.549 1.00 94.56 192 GLN A C 1
ATOM 1553 O O . GLN A 1 192 ? 13.727 0.923 -4.724 1.00 94.56 192 GLN A O 1
ATOM 1558 N N . GLN A 1 193 ? 14.576 2.908 -5.374 1.00 95.50 193 GLN A N 1
ATOM 1559 C CA . GLN A 1 193 ? 14.091 3.658 -4.214 1.00 95.50 193 GLN A CA 1
ATOM 1560 C C . GLN A 1 193 ? 12.562 3.633 -4.148 1.00 95.50 193 GLN A C 1
ATOM 1562 O O . GLN A 1 193 ? 12.002 3.323 -3.102 1.00 95.50 193 GLN A O 1
ATOM 1567 N N . MET A 1 194 ? 11.879 3.833 -5.275 1.00 94.25 194 MET A N 1
ATOM 1568 C CA . MET A 1 194 ? 10.423 3.766 -5.368 1.00 94.25 194 MET A CA 1
ATOM 1569 C C . MET A 1 194 ? 9.849 2.413 -4.943 1.00 94.25 194 MET A C 1
ATOM 1571 O O . MET A 1 194 ? 8.844 2.365 -4.234 1.00 94.25 194 MET A O 1
ATOM 1575 N N . ILE A 1 195 ? 10.479 1.298 -5.319 1.00 93.88 195 ILE A N 1
ATOM 1576 C CA . ILE A 1 195 ? 10.053 -0.032 -4.858 1.00 93.88 195 ILE A CA 1
ATOM 1577 C C . ILE A 1 195 ? 10.193 -0.154 -3.346 1.00 93.88 195 ILE A C 1
ATOM 1579 O O . ILE A 1 195 ? 9.297 -0.694 -2.697 1.00 93.88 195 ILE A O 1
ATOM 1583 N N . VAL A 1 196 ? 11.295 0.332 -2.772 1.00 94.69 196 VAL A N 1
ATOM 1584 C CA . VAL A 1 196 ? 11.480 0.335 -1.315 1.00 94.69 196 VAL A CA 1
ATOM 1585 C C . VAL A 1 196 ? 10.386 1.172 -0.651 1.00 94.69 196 VAL A C 1
ATOM 1587 O O . VAL A 1 196 ? 9.723 0.677 0.260 1.00 94.69 196 VAL A O 1
ATOM 1590 N N . THR A 1 197 ? 10.125 2.370 -1.175 1.00 94.12 197 THR A N 1
ATOM 1591 C CA . THR A 1 197 ? 9.090 3.296 -0.702 1.00 94.12 197 THR A CA 1
ATOM 1592 C C . THR A 1 197 ? 7.687 2.694 -0.774 1.00 94.12 197 THR A C 1
ATOM 1594 O O . THR A 1 197 ? 6.924 2.817 0.174 1.00 94.12 197 THR A O 1
ATOM 1597 N N . LEU A 1 198 ? 7.329 1.988 -1.849 1.00 92.81 198 LEU A N 1
ATOM 1598 C CA . LEU A 1 198 ? 5.987 1.414 -2.037 1.00 92.81 198 LEU A CA 1
ATOM 1599 C C . LEU A 1 198 ? 5.803 0.029 -1.383 1.00 92.81 198 LEU A C 1
ATOM 1601 O O . LEU A 1 198 ? 4.682 -0.474 -1.264 1.00 92.81 198 LEU A O 1
ATOM 1605 N N . LYS A 1 199 ? 6.879 -0.614 -0.917 1.00 92.88 199 LYS A N 1
ATOM 1606 C CA . LYS A 1 199 ? 6.834 -1.942 -0.276 1.00 92.88 199 LYS A CA 1
ATOM 1607 C C . LYS A 1 199 ? 5.895 -2.037 0.944 1.00 92.88 199 LYS A C 1
ATOM 1609 O O . LYS A 1 199 ? 5.251 -3.088 1.089 1.00 92.88 199 LYS A O 1
ATOM 1614 N N . PRO A 1 200 ? 5.769 -1.017 1.820 1.00 93.81 200 PRO A N 1
ATOM 1615 C CA . PRO A 1 200 ? 4.796 -1.025 2.910 1.00 93.81 200 PRO A CA 1
ATOM 1616 C C . PRO A 1 200 ? 3.358 -1.189 2.409 1.00 93.81 200 PRO A C 1
ATOM 1618 O O . PRO A 1 200 ? 2.642 -2.044 2.929 1.00 93.81 200 PRO A O 1
ATOM 1621 N N . PHE A 1 201 ? 2.964 -0.493 1.335 1.00 91.00 201 PHE A N 1
ATOM 1622 C CA . PHE A 1 201 ? 1.634 -0.631 0.729 1.00 91.00 201 PHE A CA 1
ATOM 1623 C C . PHE A 1 201 ? 1.378 -2.054 0.251 1.00 91.00 201 PHE A C 1
ATOM 1625 O O . PHE A 1 201 ? 0.367 -2.650 0.622 1.00 91.00 201 PHE A O 1
ATOM 1632 N N . LYS A 1 202 ? 2.327 -2.658 -0.476 1.00 89.62 202 LYS A N 1
ATOM 1633 C CA . LYS A 1 202 ? 2.219 -4.067 -0.891 1.00 89.62 202 LYS A CA 1
ATOM 1634 C C . LYS A 1 202 ? 2.016 -5.002 0.299 1.00 89.62 202 LYS A C 1
ATOM 1636 O O . LYS A 1 202 ? 1.242 -5.957 0.247 1.00 89.62 202 LYS A O 1
ATOM 1641 N N . THR A 1 203 ? 2.739 -4.741 1.383 1.00 90.12 203 THR A N 1
ATOM 1642 C CA . THR A 1 203 ? 2.699 -5.574 2.585 1.00 90.12 203 THR A CA 1
ATOM 1643 C C . THR A 1 203 ? 1.358 -5.453 3.303 1.00 90.12 203 THR A C 1
ATOM 1645 O O . THR A 1 203 ? 0.784 -6.476 3.678 1.00 90.12 203 THR A O 1
ATOM 1648 N N . ILE A 1 204 ? 0.857 -4.230 3.475 1.00 90.06 204 ILE A N 1
ATOM 1649 C CA . ILE A 1 204 ? -0.390 -3.929 4.185 1.00 90.06 204 ILE A CA 1
ATOM 1650 C C . ILE A 1 204 ? -1.602 -4.389 3.380 1.00 90.06 204 ILE A C 1
ATOM 1652 O O . ILE A 1 204 ? -2.430 -5.132 3.902 1.00 90.06 204 ILE A O 1
ATOM 1656 N N . THR A 1 205 ? -1.669 -4.042 2.095 1.00 88.19 205 THR A N 1
ATOM 1657 C CA . THR A 1 205 ? -2.782 -4.438 1.219 1.00 88.19 205 THR A CA 1
ATOM 1658 C C . THR A 1 205 ? -2.912 -5.954 1.136 1.00 88.19 205 THR A C 1
ATOM 1660 O O . THR A 1 205 ? -4.007 -6.473 1.303 1.00 88.19 205 THR A O 1
ATOM 1663 N N . ARG A 1 206 ? -1.800 -6.697 1.027 1.00 85.44 206 ARG A N 1
ATOM 1664 C CA . ARG A 1 206 ? -1.823 -8.168 1.071 1.00 85.44 206 ARG A CA 1
ATOM 1665 C C . ARG A 1 206 ? -2.395 -8.715 2.380 1.00 85.44 206 ARG A C 1
ATOM 1667 O O . ARG A 1 206 ? -3.087 -9.727 2.359 1.00 85.44 206 ARG A O 1
ATOM 1674 N N . LYS A 1 207 ? -2.106 -8.074 3.520 1.00 86.12 207 LYS A N 1
ATOM 1675 C CA . LYS A 1 207 ? -2.715 -8.462 4.802 1.00 86.12 207 LYS A CA 1
ATOM 1676 C C . LYS A 1 207 ? -4.214 -8.169 4.811 1.00 86.12 207 LYS A C 1
ATOM 1678 O O . LYS A 1 207 ? -4.972 -8.994 5.308 1.00 86.12 207 LYS A O 1
ATOM 1683 N N . PHE A 1 208 ? -4.633 -7.039 4.245 1.00 87.25 208 PHE A N 1
ATOM 1684 C CA . PHE A 1 208 ? -6.044 -6.657 4.163 1.00 87.25 208 PHE A CA 1
ATOM 1685 C C . PHE A 1 208 ? -6.847 -7.504 3.172 1.00 87.25 208 PHE A C 1
ATOM 1687 O O . PHE A 1 208 ? -8.044 -7.668 3.357 1.00 87.25 208 PHE A O 1
ATOM 1694 N N . SER A 1 209 ? -6.209 -8.087 2.157 1.00 82.69 209 SER A N 1
ATOM 1695 C CA . SER A 1 209 ? -6.869 -8.997 1.212 1.00 82.69 209 SER A CA 1
ATOM 1696 C C . SER A 1 209 ? -7.097 -10.410 1.769 1.00 82.69 209 SER A C 1
ATOM 1698 O O . SER A 1 209 ? -7.723 -11.233 1.108 1.00 82.69 209 SER A O 1
ATOM 1700 N N . GLY A 1 210 ? -6.580 -10.737 2.957 1.00 77.56 210 GLY A N 1
ATOM 1701 C CA . GLY A 1 210 ? -6.671 -12.087 3.511 1.00 77.56 210 GLY A CA 1
ATOM 1702 C C . GLY A 1 210 ? -8.018 -12.383 4.173 1.00 77.56 210 GLY A C 1
ATOM 1703 O O . GLY A 1 210 ? -8.277 -11.910 5.270 1.00 77.56 210 GLY A O 1
ATOM 1704 N N . ALA A 1 211 ? -8.831 -13.273 3.603 1.00 75.44 211 ALA A N 1
ATOM 1705 C CA . ALA A 1 211 ? -10.139 -13.639 4.172 1.00 75.44 211 ALA A CA 1
ATOM 1706 C C . ALA A 1 211 ? -10.084 -14.613 5.372 1.00 75.44 211 ALA A C 1
ATOM 1708 O O . ALA A 1 211 ? -11.110 -14.949 5.959 1.00 75.44 211 ALA A O 1
ATOM 1709 N N . LYS A 1 212 ? -8.894 -15.098 5.747 1.00 83.62 212 LYS A N 1
ATOM 1710 C CA . LYS A 1 212 ? -8.733 -16.128 6.789 1.00 83.62 212 LYS A CA 1
ATOM 1711 C C . LYS A 1 212 ? -8.963 -15.604 8.215 1.00 83.62 212 LYS A C 1
ATOM 1713 O O . LYS A 1 212 ? -9.210 -16.399 9.118 1.00 83.62 212 LYS A O 1
ATOM 1718 N N . TYR A 1 213 ? -8.857 -14.294 8.433 1.00 80.19 213 TYR A N 1
ATOM 1719 C CA . TYR A 1 213 ? -8.937 -13.683 9.761 1.00 80.19 213 TYR A CA 1
ATOM 1720 C C . TYR A 1 213 ? -9.705 -12.356 9.714 1.00 80.19 213 TYR A C 1
ATOM 1722 O O . TYR A 1 213 ? -9.725 -11.716 8.665 1.00 80.19 213 TYR A O 1
ATOM 1730 N N . PRO A 1 214 ? -10.296 -11.902 10.836 1.00 83.12 214 PRO A N 1
ATOM 1731 C CA . PRO A 1 214 ? -10.877 -10.566 10.921 1.00 83.12 214 PRO A CA 1
ATOM 1732 C C . PRO A 1 214 ? -9.830 -9.487 10.613 1.00 83.12 214 PRO A C 1
ATOM 1734 O O . PRO A 1 214 ? -8.805 -9.392 11.289 1.00 83.12 214 PRO A O 1
ATOM 1737 N N . ILE A 1 215 ? -10.092 -8.681 9.583 1.00 90.06 215 ILE A N 1
ATOM 1738 C CA . ILE A 1 215 ? -9.182 -7.624 9.113 1.00 90.06 215 ILE A CA 1
ATOM 1739 C C . ILE A 1 215 ? -9.499 -6.275 9.764 1.00 90.06 215 ILE A C 1
ATOM 1741 O O . ILE A 1 215 ? -8.607 -5.447 9.913 1.00 90.06 215 ILE A O 1
ATOM 1745 N N . LEU A 1 216 ? -10.750 -6.039 10.172 1.00 90.69 216 LEU A N 1
ATOM 1746 C CA . LEU A 1 216 ? -11.204 -4.711 10.598 1.00 90.69 216 LEU A CA 1
ATOM 1747 C C . LEU A 1 216 ? -10.408 -4.153 11.790 1.00 90.69 216 LEU A C 1
ATOM 1749 O O . LEU A 1 216 ? -10.114 -2.962 11.815 1.00 90.69 216 LEU A O 1
ATOM 1753 N N . SER A 1 217 ? -9.990 -5.015 12.724 1.00 91.56 217 SER A N 1
ATOM 1754 C CA . SER A 1 217 ? -9.136 -4.638 13.860 1.00 91.56 217 SER A CA 1
ATOM 1755 C C . SER A 1 217 ? -7.690 -4.308 13.477 1.00 91.56 217 SER A C 1
ATOM 1757 O O . SER A 1 217 ? -6.954 -3.740 14.277 1.00 91.56 217 SER A O 1
ATOM 1759 N N . LEU A 1 218 ? -7.265 -4.679 12.266 1.00 91.12 218 LEU A N 1
ATOM 1760 C CA . LEU A 1 218 ? -5.935 -4.400 11.732 1.00 91.12 218 LEU A CA 1
ATOM 1761 C C . LEU A 1 218 ? -5.893 -3.065 10.995 1.00 91.12 218 LEU A C 1
ATOM 1763 O O . LEU A 1 218 ? -4.840 -2.444 10.935 1.00 91.12 218 LEU A O 1
ATOM 1767 N N . ILE A 1 219 ? -7.001 -2.619 10.403 1.00 91.19 219 ILE A N 1
ATOM 1768 C CA . ILE A 1 219 ? -6.950 -1.476 9.487 1.00 91.19 219 ILE A CA 1
ATOM 1769 C C . ILE A 1 219 ? -6.427 -0.231 10.203 1.00 91.19 219 ILE A C 1
ATOM 1771 O O . ILE A 1 219 ? -5.446 0.347 9.745 1.00 91.19 219 ILE A O 1
ATOM 1775 N N . PHE A 1 220 ? -6.988 0.126 11.361 1.00 91.56 220 PHE A N 1
ATOM 1776 C CA . PHE A 1 220 ? -6.567 1.337 12.064 1.00 91.56 220 PHE A CA 1
ATOM 1777 C C . PHE A 1 220 ? -5.085 1.312 12.497 1.00 91.56 220 PHE A C 1
ATOM 1779 O O . PHE A 1 220 ? -4.359 2.225 12.098 1.00 91.56 220 PHE A O 1
ATOM 1786 N N . PRO A 1 221 ? -4.577 0.271 13.193 1.00 91.88 221 PRO A N 1
ATOM 1787 C CA . PRO A 1 221 ? -3.157 0.188 13.536 1.00 91.88 221 PRO A CA 1
ATOM 1788 C C . PRO A 1 221 ? -2.220 0.293 12.333 1.00 91.88 221 PRO A C 1
ATOM 1790 O O . PRO A 1 221 ? -1.228 1.018 12.370 1.00 91.88 221 PRO A O 1
ATOM 1793 N N . TYR A 1 222 ? -2.522 -0.421 11.248 1.00 92.62 222 TYR A N 1
ATOM 1794 C CA . TYR A 1 222 ? -1.640 -0.450 10.085 1.00 92.62 222 TYR A CA 1
ATOM 1795 C C . TYR A 1 222 ? -1.688 0.853 9.287 1.00 92.62 222 TYR A C 1
ATOM 1797 O O . TYR A 1 222 ? -0.640 1.299 8.829 1.00 92.62 222 TYR A O 1
ATOM 1805 N N . MET A 1 223 ? -2.860 1.480 9.154 1.00 92.44 223 MET A N 1
ATOM 1806 C CA . MET A 1 223 ? -2.983 2.792 8.513 1.00 92.44 223 MET A CA 1
ATOM 1807 C C . MET A 1 223 ? -2.278 3.879 9.323 1.00 92.44 223 MET A C 1
ATOM 1809 O O . MET A 1 223 ? -1.594 4.713 8.739 1.00 92.44 223 MET A O 1
ATOM 1813 N N . TYR A 1 224 ? -2.363 3.829 10.656 1.00 91.44 224 TYR A N 1
ATOM 1814 C CA . TYR A 1 224 ? -1.638 4.750 11.531 1.00 91.44 224 TYR A CA 1
ATOM 1815 C C . TYR A 1 224 ? -0.116 4.612 11.367 1.00 91.44 224 TYR A C 1
ATOM 1817 O O . TYR A 1 224 ? 0.577 5.598 11.123 1.00 91.44 224 TYR A O 1
ATOM 1825 N N . ILE A 1 225 ? 0.408 3.381 11.426 1.00 91.50 225 ILE A N 1
ATOM 1826 C CA . ILE A 1 225 ? 1.840 3.108 11.213 1.00 91.50 225 ILE A CA 1
ATOM 1827 C C . ILE A 1 225 ? 2.278 3.568 9.820 1.00 91.50 225 ILE A C 1
ATOM 1829 O O . ILE A 1 225 ? 3.344 4.163 9.676 1.00 91.50 225 ILE A O 1
ATOM 1833 N N . LEU A 1 226 ? 1.461 3.300 8.799 1.00 93.56 226 LEU A N 1
ATOM 1834 C CA . LEU A 1 226 ? 1.750 3.702 7.430 1.00 93.56 226 LEU A CA 1
ATOM 1835 C C . LEU A 1 226 ? 1.819 5.223 7.308 1.00 93.56 226 LEU A C 1
ATOM 1837 O O . LEU A 1 226 ? 2.806 5.736 6.803 1.00 93.56 226 LEU A O 1
ATOM 1841 N N . LYS A 1 227 ? 0.826 5.950 7.818 1.00 92.38 227 LYS A N 1
ATOM 1842 C CA . LYS A 1 227 ? 0.814 7.414 7.788 1.00 92.38 227 LYS A CA 1
ATOM 1843 C C . LYS A 1 227 ? 2.040 8.003 8.486 1.00 92.38 227 LYS A C 1
ATOM 1845 O O . LYS A 1 227 ? 2.713 8.850 7.910 1.00 92.38 227 LYS A O 1
ATOM 1850 N N . ASN A 1 228 ? 2.388 7.491 9.665 1.00 91.06 228 ASN A N 1
ATOM 1851 C CA . ASN A 1 228 ? 3.566 7.949 10.403 1.00 91.06 228 ASN A CA 1
ATOM 1852 C C . ASN A 1 228 ? 4.883 7.641 9.686 1.00 91.06 228 ASN A C 1
ATOM 1854 O O . ASN A 1 228 ? 5.815 8.430 9.771 1.00 91.06 228 ASN A O 1
ATOM 1858 N N . HIS A 1 229 ? 4.966 6.532 8.950 1.00 92.25 229 HIS A N 1
ATOM 1859 C CA . HIS A 1 229 ? 6.146 6.203 8.148 1.00 92.25 229 HIS A CA 1
ATOM 1860 C C . HIS A 1 229 ? 6.426 7.248 7.053 1.00 92.25 229 HIS A C 1
ATOM 1862 O O . HIS A 1 229 ? 7.574 7.435 6.661 1.00 92.25 229 HIS A O 1
ATOM 1868 N N . PHE A 1 230 ? 5.386 7.918 6.550 1.00 94.44 230 PHE A N 1
ATOM 1869 C CA . PHE A 1 230 ? 5.498 8.959 5.526 1.00 94.44 230 PHE A CA 1
ATOM 1870 C C . PHE A 1 230 ? 5.413 10.380 6.089 1.00 94.44 230 PHE A C 1
ATOM 1872 O O . PHE A 1 230 ? 5.492 11.325 5.312 1.00 94.44 230 PHE A O 1
ATOM 1879 N N . ALA A 1 231 ? 5.261 10.546 7.405 1.00 92.56 231 ALA A N 1
ATOM 1880 C CA . ALA A 1 231 ? 5.139 11.861 8.020 1.00 92.56 231 ALA A CA 1
ATOM 1881 C C . ALA A 1 231 ? 6.402 12.716 7.805 1.00 92.56 231 ALA A C 1
ATOM 1883 O O . ALA A 1 231 ? 7.495 12.151 7.669 1.00 92.56 231 ALA A O 1
ATOM 1884 N N . PRO A 1 232 ? 6.265 14.056 7.785 1.00 92.06 232 PRO A N 1
ATOM 1885 C CA . PRO A 1 232 ? 7.408 14.961 7.774 1.00 92.06 232 PRO A CA 1
ATOM 1886 C C . PRO A 1 232 ? 8.376 14.631 8.912 1.00 92.06 232 PRO A C 1
ATOM 1888 O O . PRO A 1 232 ? 7.958 14.478 10.062 1.00 92.06 232 PRO A O 1
ATOM 1891 N N . ASN A 1 233 ? 9.658 14.476 8.584 1.00 87.69 233 ASN A N 1
ATOM 1892 C CA . ASN A 1 233 ? 10.694 14.256 9.582 1.00 87.69 233 ASN A CA 1
ATOM 1893 C C . ASN A 1 233 ? 11.171 15.588 10.189 1.00 87.69 233 ASN A C 1
ATOM 1895 O O . ASN A 1 233 ? 11.875 16.363 9.538 1.00 87.69 233 ASN A O 1
ATOM 1899 N N . GLU A 1 234 ? 10.842 15.821 11.463 1.00 80.31 234 GLU A N 1
ATOM 1900 C CA . GLU A 1 234 ? 11.290 17.003 12.212 1.00 80.31 234 GLU A CA 1
ATOM 1901 C C . GLU A 1 234 ? 12.824 17.109 12.276 1.00 80.31 234 GLU A C 1
ATOM 1903 O O . GLU A 1 234 ? 13.366 18.212 12.222 1.00 80.31 234 GLU A O 1
ATOM 1908 N N . GLU A 1 235 ? 13.541 15.980 12.325 1.00 82.94 235 GLU A N 1
ATOM 1909 C CA . GLU A 1 235 ? 15.012 15.953 12.360 1.00 82.94 235 GLU A CA 1
ATOM 1910 C C . GLU A 1 235 ? 15.640 16.432 11.041 1.00 82.94 235 GLU A C 1
ATOM 1912 O O . GLU A 1 235 ? 16.756 16.951 11.026 1.00 82.94 235 GLU A O 1
ATOM 1917 N N . GLU A 1 236 ? 14.909 16.299 9.934 1.00 80.69 236 GLU A N 1
ATOM 1918 C CA . GLU A 1 236 ? 15.312 16.762 8.603 1.00 80.69 236 GLU A CA 1
ATOM 1919 C C . GLU A 1 236 ? 14.759 18.167 8.290 1.00 80.69 236 GLU A C 1
ATOM 1921 O O . GLU A 1 236 ? 14.914 18.661 7.174 1.00 80.69 236 GLU A O 1
ATOM 1926 N N . ASN A 1 237 ? 14.154 18.846 9.278 1.00 82.25 237 ASN A N 1
ATOM 1927 C CA . ASN A 1 237 ? 13.414 20.107 9.123 1.00 82.25 237 ASN A CA 1
ATOM 1928 C C . ASN A 1 237 ? 12.264 20.021 8.102 1.00 82.25 237 ASN A C 1
ATOM 1930 O O . ASN A 1 237 ? 11.865 21.029 7.510 1.00 82.25 237 ASN A O 1
ATOM 1934 N N . GLU A 1 238 ? 11.714 18.828 7.880 1.00 88.75 238 GLU A N 1
ATOM 1935 C CA . GLU A 1 238 ? 10.510 18.673 7.080 1.00 88.75 238 GLU A CA 1
ATOM 1936 C C . GLU A 1 238 ? 9.294 19.041 7.931 1.00 88.75 238 GLU A C 1
ATOM 1938 O O . GLU A 1 238 ? 9.090 18.522 9.028 1.00 88.75 238 GLU A O 1
ATOM 1943 N N . THR A 1 239 ? 8.448 19.920 7.405 1.00 91.62 239 THR A N 1
ATOM 1944 C CA . THR A 1 239 ? 7.173 20.280 8.025 1.00 91.62 239 THR A CA 1
ATOM 1945 C C . THR A 1 239 ? 6.027 19.968 7.074 1.00 91.62 239 THR A C 1
ATOM 1947 O O . THR A 1 239 ? 6.224 19.699 5.884 1.00 91.62 239 THR A O 1
ATOM 1950 N N . LEU A 1 240 ? 4.799 20.033 7.589 1.00 89.81 240 LEU A N 1
ATOM 1951 C CA . LEU A 1 240 ? 3.610 19.943 6.747 1.00 89.81 240 LEU A CA 1
ATOM 1952 C C . LEU A 1 240 ? 3.607 21.027 5.654 1.00 89.81 240 LEU A C 1
ATOM 1954 O O . LEU A 1 240 ? 3.271 20.733 4.510 1.00 89.81 240 LEU A O 1
ATOM 1958 N N . ASP A 1 241 ? 4.048 22.246 5.978 1.00 88.44 241 ASP A N 1
ATOM 1959 C CA . ASP A 1 241 ? 4.148 23.352 5.018 1.00 88.44 241 ASP A CA 1
ATOM 1960 C C . ASP A 1 241 ? 5.186 23.071 3.927 1.00 88.44 241 ASP A C 1
ATOM 1962 O O . ASP A 1 241 ? 4.960 23.396 2.758 1.00 88.44 241 ASP A O 1
ATOM 1966 N N . THR A 1 242 ? 6.298 22.410 4.274 1.00 90.06 242 THR A N 1
ATOM 1967 C CA . THR A 1 242 ? 7.283 21.931 3.294 1.00 90.06 242 THR A CA 1
ATOM 1968 C C . THR A 1 242 ? 6.633 20.955 2.314 1.00 90.06 242 THR A C 1
ATOM 1970 O O . THR A 1 242 ? 6.810 21.088 1.105 1.00 90.06 242 THR A O 1
ATOM 1973 N N . TYR A 1 243 ? 5.833 20.004 2.806 1.00 91.81 243 TYR A N 1
ATOM 1974 C CA . TYR A 1 243 ? 5.147 19.018 1.962 1.00 91.81 243 TYR A CA 1
ATOM 1975 C C . TYR A 1 243 ? 4.082 19.663 1.072 1.00 91.81 243 TYR A C 1
ATOM 1977 O O . TYR A 1 243 ? 4.019 19.368 -0.120 1.00 91.81 243 TYR A O 1
ATOM 1985 N N . LEU A 1 244 ? 3.283 20.582 1.620 1.00 89.38 244 LEU A N 1
ATOM 1986 C CA . LEU A 1 244 ? 2.313 21.352 0.841 1.00 89.38 244 LEU A CA 1
ATOM 1987 C C . LEU A 1 244 ? 3.010 22.179 -0.241 1.00 89.38 244 LEU A C 1
ATOM 1989 O O . LEU A 1 244 ? 2.555 22.199 -1.382 1.00 89.38 244 LEU A O 1
ATOM 1993 N N . SER A 1 245 ? 4.151 22.789 0.078 1.00 89.25 245 SER A N 1
ATOM 1994 C CA . SER A 1 245 ? 4.916 23.567 -0.895 1.00 89.25 245 SER A CA 1
ATOM 19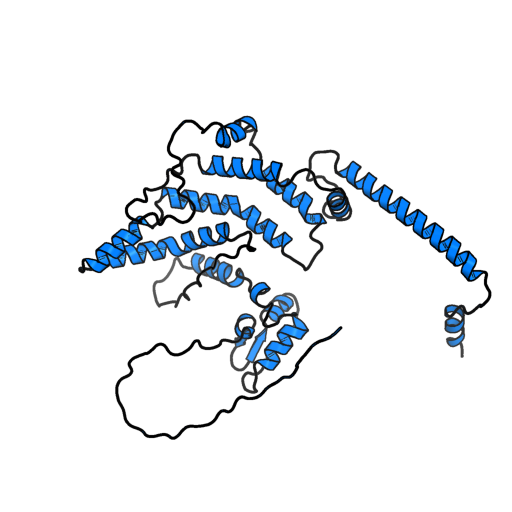95 C C . SER A 1 245 ? 5.492 22.693 -2.010 1.00 89.25 245 SER A C 1
ATOM 1997 O O . SER A 1 245 ? 5.411 23.056 -3.182 1.00 89.25 245 SER A O 1
ATOM 1999 N N . LEU A 1 246 ? 6.010 21.509 -1.673 1.00 89.00 246 LEU A N 1
ATOM 2000 C CA . LEU A 1 246 ? 6.534 20.551 -2.650 1.00 89.00 246 LEU A CA 1
ATOM 2001 C C . LEU A 1 246 ? 5.485 20.110 -3.679 1.00 89.00 246 LEU A C 1
ATOM 2003 O O . LEU A 1 246 ? 5.837 19.890 -4.838 1.00 89.00 246 LEU A O 1
ATOM 2007 N N . ILE A 1 247 ? 4.222 19.971 -3.265 1.00 90.25 247 ILE A N 1
ATOM 2008 C CA . ILE A 1 247 ? 3.133 19.497 -4.132 1.00 90.25 247 ILE A CA 1
ATOM 2009 C C . ILE A 1 247 ? 2.414 20.643 -4.846 1.00 90.25 247 ILE A C 1
ATOM 2011 O O . ILE A 1 247 ? 2.109 20.517 -6.028 1.00 90.25 247 ILE A O 1
ATOM 2015 N N . TYR A 1 248 ? 2.162 21.759 -4.159 1.00 83.56 248 TYR A N 1
ATOM 2016 C CA . TYR A 1 248 ? 1.258 22.807 -4.645 1.00 83.56 248 TYR A CA 1
ATOM 2017 C C . TYR A 1 248 ? 1.947 24.127 -5.013 1.00 83.56 248 TYR A C 1
ATOM 2019 O O . TYR A 1 248 ? 1.407 24.869 -5.830 1.00 83.56 248 TYR A O 1
ATOM 2027 N N . SER A 1 249 ? 3.137 24.426 -4.476 1.00 70.50 249 SER A N 1
ATOM 2028 C CA . SER A 1 249 ? 3.868 25.668 -4.798 1.00 70.50 249 SER A CA 1
ATOM 2029 C C . SER A 1 249 ? 4.698 25.568 -6.082 1.00 70.50 249 SER A C 1
ATOM 2031 O O . SER A 1 249 ? 5.340 26.536 -6.467 1.00 70.50 249 SER A O 1
ATOM 2033 N N . SER A 1 250 ? 4.666 24.424 -6.773 1.00 56.91 250 SER A N 1
ATOM 2034 C CA . SER A 1 250 ? 5.356 24.202 -8.057 1.00 56.91 250 SER A CA 1
ATOM 2035 C C . SER A 1 250 ? 4.531 24.652 -9.278 1.00 56.91 250 SER A C 1
ATOM 2037 O O . SER A 1 250 ? 4.742 24.135 -10.370 1.00 56.91 250 SER A O 1
ATOM 2039 N N . ASN A 1 251 ? 3.570 25.566 -9.109 1.00 52.06 251 ASN A N 1
ATOM 2040 C CA . ASN A 1 251 ? 2.710 26.065 -10.194 1.00 52.06 251 ASN A CA 1
ATOM 2041 C C . ASN A 1 251 ? 3.303 27.277 -10.938 1.00 52.06 251 ASN A C 1
ATOM 2043 O O . ASN A 1 251 ? 2.550 28.083 -11.481 1.00 52.06 251 ASN A O 1
ATOM 2047 N N . ASP A 1 252 ? 4.629 27.392 -11.004 1.00 45.56 252 ASP A N 1
ATOM 2048 C CA . ASP A 1 252 ? 5.284 28.322 -11.923 1.00 45.56 252 ASP A CA 1
ATOM 2049 C C . ASP A 1 252 ? 5.655 27.565 -13.211 1.00 45.56 252 ASP A C 1
ATOM 2051 O O . ASP A 1 252 ? 6.659 26.865 -13.290 1.00 45.56 252 ASP A O 1
ATOM 2055 N N . GLU A 1 253 ? 4.749 27.655 -14.188 1.00 50.91 253 GLU A N 1
ATOM 2056 C CA . GLU A 1 253 ? 5.005 27.731 -15.637 1.00 50.91 253 GLU A CA 1
ATOM 2057 C C . GLU A 1 253 ? 6.155 26.911 -16.267 1.00 50.91 253 GLU A C 1
ATOM 2059 O O . GLU A 1 253 ? 6.869 27.435 -17.115 1.00 50.91 253 GLU A O 1
ATOM 2064 N N . GLU A 1 254 ? 6.294 25.608 -16.006 1.00 45.91 254 GLU A N 1
ATOM 2065 C CA . GLU A 1 254 ? 7.032 24.731 -16.935 1.00 45.91 254 GLU A CA 1
ATOM 2066 C C . GLU A 1 254 ? 6.241 23.462 -17.287 1.00 45.91 254 GLU A C 1
ATOM 2068 O O . GLU A 1 254 ? 6.308 22.420 -16.642 1.00 45.91 254 GLU A O 1
ATOM 2073 N N . ASN A 1 255 ? 5.489 23.602 -18.383 1.00 46.84 255 ASN A N 1
ATOM 2074 C CA . ASN A 1 255 ? 5.164 22.567 -19.361 1.00 46.84 255 ASN A CA 1
ATOM 2075 C C . ASN A 1 255 ? 4.443 21.308 -18.842 1.00 46.84 255 ASN A C 1
ATOM 2077 O O . ASN A 1 255 ? 4.964 20.195 -18.888 1.00 46.84 255 ASN A O 1
ATOM 2081 N N . SER A 1 256 ? 3.178 21.470 -18.444 1.00 41.97 256 SER A N 1
ATOM 2082 C CA . SER A 1 256 ? 2.226 20.354 -18.438 1.00 41.97 256 SER A CA 1
ATOM 2083 C C . SER A 1 256 ? 1.484 20.267 -19.773 1.00 41.97 256 SER A C 1
ATOM 2085 O O . SER A 1 256 ? 0.260 20.316 -19.830 1.00 41.97 256 SER A O 1
ATOM 2087 N N . ASP A 1 257 ? 2.229 19.993 -20.845 1.00 42.59 257 ASP A N 1
ATOM 2088 C CA . ASP A 1 257 ? 1.704 19.109 -21.889 1.00 42.59 257 ASP A CA 1
ATOM 2089 C C . ASP A 1 257 ? 1.658 17.683 -21.305 1.00 42.59 257 ASP A C 1
ATOM 2091 O O . ASP A 1 257 ? 2.356 16.763 -21.732 1.00 42.59 257 ASP A O 1
ATOM 2095 N N . ILE A 1 258 ? 0.850 17.495 -20.255 1.00 45.75 258 ILE A N 1
ATOM 2096 C CA . ILE A 1 258 ? 0.377 16.173 -19.865 1.00 45.75 258 ILE A CA 1
ATOM 2097 C C . ILE A 1 258 ? -0.680 15.861 -20.910 1.00 45.75 258 ILE A C 1
ATOM 2099 O O . ILE A 1 258 ? -1.854 16.210 -20.775 1.00 45.75 258 ILE A O 1
ATOM 2103 N N . ALA A 1 259 ? -0.201 15.272 -22.002 1.00 40.66 259 ALA A N 1
ATOM 2104 C CA . ALA A 1 259 ? -1.037 14.674 -23.012 1.00 40.66 259 ALA A CA 1
ATOM 2105 C C . ALA A 1 259 ? -2.101 13.817 -22.318 1.00 40.66 259 ALA A C 1
ATOM 2107 O O . ALA A 1 259 ? -1.810 12.994 -21.447 1.00 40.66 259 ALA A O 1
ATOM 2108 N N . SER A 1 260 ? -3.344 14.067 -22.717 1.00 42.12 260 SER A N 1
ATOM 2109 C CA . SER A 1 260 ? -4.467 13.156 -22.563 1.00 42.12 260 SER A CA 1
ATOM 2110 C C . SER A 1 260 ? -4.016 11.701 -22.729 1.00 42.12 260 SER A C 1
ATOM 2112 O O . SER A 1 260 ? -3.208 11.398 -23.607 1.00 42.12 260 SER A O 1
ATOM 2114 N N . ASP A 1 261 ? -4.601 10.822 -21.918 1.00 45.94 261 ASP A N 1
ATOM 2115 C CA . ASP A 1 261 ? -4.299 9.397 -21.703 1.00 45.94 261 ASP A CA 1
ATOM 2116 C C . ASP A 1 261 ? -4.508 8.476 -22.935 1.00 45.94 261 ASP A C 1
ATOM 2118 O O . ASP A 1 261 ? -4.906 7.329 -22.795 1.00 45.94 261 ASP A O 1
ATOM 2122 N N . ASP A 1 262 ? -4.263 8.961 -24.156 1.00 48.81 262 ASP A N 1
ATOM 2123 C CA . ASP A 1 262 ? -4.409 8.209 -25.412 1.00 48.81 262 ASP A CA 1
ATOM 2124 C C . ASP A 1 262 ? -3.444 8.649 -26.539 1.00 48.81 262 ASP A C 1
ATOM 2126 O O . ASP A 1 262 ? -3.462 8.066 -27.628 1.00 48.81 262 ASP A O 1
ATOM 2130 N N . GLU A 1 263 ? -2.577 9.651 -26.338 1.00 47.59 263 GLU A N 1
ATOM 2131 C CA . GLU A 1 263 ? -1.668 10.091 -27.405 1.00 47.59 263 GLU A CA 1
ATOM 2132 C C . GLU A 1 263 ? -0.350 9.300 -27.375 1.00 47.59 263 GLU A C 1
ATOM 2134 O O . GLU A 1 263 ? 0.472 9.420 -26.467 1.00 47.59 263 GLU A O 1
ATOM 2139 N N . TYR A 1 264 ? -0.158 8.435 -28.377 1.00 53.00 264 TYR A N 1
ATOM 2140 C CA . TYR A 1 264 ? 1.072 7.668 -28.583 1.00 53.00 264 TYR A CA 1
ATOM 2141 C C . TYR A 1 264 ? 2.274 8.618 -28.673 1.00 53.00 264 TYR A C 1
ATOM 2143 O O . TYR A 1 264 ? 2.507 9.229 -29.715 1.00 53.00 264 TYR A O 1
ATOM 2151 N N . ILE A 1 265 ? 3.063 8.713 -27.601 1.00 55.84 265 ILE A N 1
ATOM 2152 C CA . ILE A 1 265 ? 4.335 9.440 -27.612 1.00 55.84 265 ILE A CA 1
ATOM 2153 C C . ILE A 1 265 ? 5.346 8.597 -28.404 1.00 55.84 265 ILE A C 1
ATOM 2155 O O . ILE A 1 265 ? 5.693 7.489 -27.975 1.00 55.84 265 ILE A O 1
ATOM 2159 N N . PRO A 1 266 ? 5.849 9.063 -29.563 1.00 56.66 266 PRO A N 1
ATOM 2160 C CA . PRO A 1 266 ? 6.836 8.306 -30.317 1.00 56.66 266 PRO A CA 1
ATOM 2161 C C . PRO A 1 266 ? 8.120 8.148 -29.493 1.00 56.66 266 PRO A C 1
ATOM 2163 O O . PRO A 1 266 ? 8.650 9.119 -28.956 1.00 56.66 266 PRO A O 1
ATOM 2166 N N . SER A 1 267 ? 8.675 6.931 -29.451 1.00 57.41 267 SER A N 1
ATOM 2167 C CA . SER A 1 267 ? 9.906 6.599 -28.703 1.00 57.41 267 SER A CA 1
ATOM 2168 C C . SER A 1 267 ? 11.136 7.445 -29.071 1.00 57.41 267 SER A C 1
ATOM 2170 O O . SER A 1 267 ? 12.167 7.351 -28.417 1.00 57.41 267 SER A O 1
ATOM 2172 N N . GLU A 1 268 ? 11.066 8.221 -30.154 1.00 55.06 268 GLU A N 1
ATOM 2173 C CA . GLU A 1 268 ? 12.107 9.155 -30.594 1.00 55.06 268 GLU A CA 1
ATOM 2174 C C . GLU A 1 268 ? 12.225 10.418 -29.728 1.00 55.06 268 GLU A C 1
ATOM 2176 O O . GLU A 1 268 ? 13.240 11.100 -29.836 1.00 55.06 268 GLU A O 1
ATOM 2181 N N . TYR A 1 269 ? 11.265 10.687 -28.834 1.00 58.56 269 TYR A N 1
ATOM 2182 C CA . TYR A 1 269 ? 11.224 11.910 -28.018 1.00 58.56 269 TYR A CA 1
ATOM 2183 C C . TYR A 1 269 ? 11.348 11.686 -26.504 1.00 58.56 269 TYR A C 1
ATOM 2185 O O . TYR A 1 269 ? 11.240 12.639 -25.737 1.00 58.56 269 TYR A O 1
ATOM 2193 N N . LEU A 1 270 ? 11.586 10.452 -26.049 1.00 67.31 270 LEU A N 1
ATOM 2194 C CA . LEU A 1 270 ? 11.738 10.171 -24.621 1.00 67.31 270 LEU A CA 1
ATOM 2195 C C . LEU A 1 270 ? 13.142 10.577 -24.161 1.00 67.31 270 LEU A C 1
ATOM 2197 O O . LEU A 1 270 ? 14.119 9.873 -24.415 1.00 67.31 270 LEU A O 1
ATOM 2201 N N . GLN A 1 271 ? 13.244 11.737 -23.515 1.00 73.38 271 GLN A N 1
ATOM 2202 C CA . GLN A 1 271 ? 14.441 12.099 -22.762 1.00 73.38 271 GLN A CA 1
ATOM 2203 C C . GLN A 1 271 ? 14.402 11.453 -21.372 1.00 73.38 271 GLN A C 1
ATOM 2205 O O . GLN A 1 271 ? 13.307 11.269 -20.834 1.00 73.38 271 GLN A O 1
ATOM 2210 N N . PRO A 1 272 ? 15.568 11.116 -20.786 1.00 77.12 272 PRO A N 1
ATOM 2211 C CA . PRO A 1 272 ? 15.624 10.634 -19.415 1.00 77.12 272 PRO A CA 1
ATOM 2212 C C . PRO A 1 272 ? 14.938 11.617 -18.472 1.00 77.12 272 PRO A C 1
ATOM 2214 O O . PRO A 1 272 ? 15.160 12.828 -18.552 1.00 77.12 272 PRO A O 1
ATOM 2217 N N . VAL A 1 273 ? 14.109 11.093 -17.578 1.00 84.44 273 VAL A N 1
ATOM 2218 C CA . VAL A 1 273 ? 13.394 11.917 -16.606 1.00 84.44 273 VAL A CA 1
ATOM 2219 C C . VAL A 1 273 ? 14.395 12.489 -15.605 1.00 84.44 273 VAL A C 1
ATOM 2221 O O . VAL A 1 273 ? 15.228 11.758 -15.069 1.00 84.44 273 VAL A O 1
ATOM 2224 N N . ASN A 1 274 ? 14.292 13.787 -15.302 1.00 87.06 274 ASN A N 1
ATOM 2225 C CA . ASN A 1 274 ? 15.016 14.350 -14.167 1.00 87.06 274 ASN A CA 1
ATOM 2226 C C . ASN A 1 274 ? 14.439 13.772 -12.866 1.00 87.06 274 ASN A C 1
ATOM 2228 O O . ASN A 1 274 ? 13.315 14.089 -12.478 1.00 87.06 274 ASN A O 1
ATOM 2232 N N . THR A 1 275 ? 15.208 12.913 -12.199 1.00 90.75 275 THR A N 1
ATOM 2233 C CA . THR A 1 275 ? 14.786 12.236 -10.968 1.00 90.75 275 THR A CA 1
ATOM 2234 C C . THR A 1 275 ? 15.022 13.057 -9.700 1.00 90.75 275 THR A C 1
ATOM 2236 O O . THR A 1 275 ? 14.645 12.620 -8.611 1.00 90.75 275 THR A O 1
ATOM 2239 N N . GLU A 1 276 ? 15.660 14.224 -9.807 1.00 88.94 276 GLU A N 1
ATOM 2240 C CA . GLU A 1 276 ? 15.981 15.071 -8.662 1.00 88.94 276 GLU A CA 1
ATOM 2241 C C . GLU A 1 276 ? 14.710 15.534 -7.935 1.00 88.94 276 GLU A C 1
ATOM 2243 O O . GLU A 1 276 ? 13.749 16.015 -8.536 1.00 88.94 276 GLU A O 1
ATOM 2248 N N . GLY A 1 277 ? 14.671 15.340 -6.615 1.00 88.44 277 GLY A N 1
ATOM 2249 C CA . GLY A 1 277 ? 13.539 15.748 -5.778 1.00 88.44 277 GLY A CA 1
ATOM 2250 C C . GLY A 1 277 ? 12.252 14.924 -5.949 1.00 88.44 277 GLY A C 1
ATOM 2251 O O . GLY A 1 277 ? 11.318 15.091 -5.161 1.00 88.44 277 GLY A O 1
ATOM 2252 N N . LEU A 1 278 ? 12.161 14.022 -6.940 1.00 91.75 278 LEU A N 1
ATOM 2253 C CA . LEU A 1 278 ? 10.932 13.260 -7.201 1.00 91.75 278 LEU A CA 1
ATOM 2254 C C . LEU A 1 278 ? 10.562 12.340 -6.040 1.00 91.75 278 LEU A C 1
ATOM 2256 O O . LEU A 1 278 ? 9.385 12.197 -5.724 1.00 91.75 278 LEU A O 1
ATOM 2260 N N . LEU A 1 279 ? 11.547 11.731 -5.377 1.00 92.12 279 LEU A N 1
ATOM 2261 C CA . LEU A 1 279 ? 11.284 10.822 -4.262 1.00 92.12 279 LEU A CA 1
ATOM 2262 C C . LEU A 1 279 ? 10.632 11.562 -3.084 1.00 92.12 279 LEU A C 1
ATOM 2264 O O . LEU A 1 279 ? 9.686 11.054 -2.484 1.00 92.12 279 LEU A O 1
ATOM 2268 N N . GLN A 1 280 ? 11.103 12.777 -2.796 1.00 91.12 280 GLN A N 1
ATOM 2269 C CA . GLN A 1 280 ? 10.552 13.659 -1.769 1.00 91.12 280 GLN A CA 1
ATOM 2270 C C . GLN A 1 280 ? 9.132 14.095 -2.136 1.00 91.12 280 GLN A C 1
ATOM 2272 O O . GLN A 1 280 ? 8.233 14.007 -1.302 1.00 91.12 280 GLN A O 1
ATOM 2277 N N . LYS A 1 281 ? 8.898 14.469 -3.403 1.00 92.62 281 LYS A N 1
ATOM 2278 C CA . LYS A 1 281 ? 7.548 14.772 -3.905 1.00 92.62 281 LYS A CA 1
ATOM 2279 C C . LYS A 1 281 ? 6.611 13.576 -3.749 1.00 92.62 281 LYS A C 1
ATOM 2281 O O . LYS A 1 281 ? 5.506 13.732 -3.247 1.00 92.62 281 LYS A O 1
ATOM 2286 N N . VAL A 1 282 ? 7.045 12.365 -4.101 1.00 93.62 282 VAL A N 1
ATOM 2287 C CA . VAL A 1 282 ? 6.208 11.168 -3.935 1.00 93.62 282 VAL A CA 1
ATOM 2288 C C . VAL A 1 282 ? 5.932 10.878 -2.459 1.00 93.62 282 VAL A C 1
ATOM 2290 O O . VAL A 1 282 ? 4.794 10.574 -2.107 1.00 93.62 282 VAL A O 1
ATOM 2293 N N . ARG A 1 283 ? 6.930 11.007 -1.576 1.00 94.06 283 ARG A N 1
ATOM 2294 C CA . ARG A 1 283 ? 6.742 10.852 -0.125 1.00 94.06 283 ARG A CA 1
ATOM 2295 C C . ARG A 1 283 ? 5.695 11.837 0.407 1.00 94.06 283 ARG A C 1
ATOM 2297 O O . ARG A 1 283 ? 4.768 11.411 1.096 1.00 94.06 283 ARG A O 1
ATOM 2304 N N . ALA A 1 284 ? 5.805 13.112 0.031 1.00 93.50 284 ALA A N 1
ATOM 2305 C CA . ALA A 1 284 ? 4.858 14.153 0.415 1.00 93.50 284 ALA A CA 1
ATOM 2306 C C . ALA A 1 284 ? 3.448 13.882 -0.127 1.00 93.50 284 ALA A C 1
ATOM 2308 O O . ALA A 1 284 ? 2.477 13.921 0.629 1.00 93.50 284 ALA A O 1
ATOM 2309 N N . ALA A 1 285 ? 3.336 13.521 -1.409 1.00 94.50 285 ALA A N 1
ATOM 2310 C CA . ALA A 1 285 ? 2.065 13.180 -2.041 1.00 94.50 285 ALA A CA 1
ATOM 2311 C C . ALA A 1 285 ? 1.383 11.994 -1.347 1.00 94.50 285 ALA A C 1
ATOM 2313 O O . ALA A 1 285 ? 0.180 12.038 -1.094 1.00 94.50 285 ALA A O 1
ATOM 2314 N N . ILE A 1 286 ? 2.145 10.953 -0.992 1.00 94.75 286 ILE A N 1
ATOM 2315 C CA . ILE A 1 286 ? 1.632 9.796 -0.253 1.00 94.75 286 ILE A CA 1
ATOM 2316 C C . ILE A 1 286 ? 1.087 10.224 1.110 1.00 94.75 286 ILE A C 1
ATOM 2318 O O . ILE A 1 286 ? -0.026 9.839 1.460 1.00 94.75 286 ILE A O 1
ATOM 2322 N N . PHE A 1 287 ? 1.851 11.002 1.879 1.00 94.50 287 PHE A N 1
ATOM 2323 C CA . PHE A 1 287 ? 1.425 11.441 3.205 1.00 94.50 287 PHE A CA 1
ATOM 2324 C C . PHE A 1 287 ? 0.134 12.264 3.152 1.00 94.50 287 PHE A C 1
ATOM 2326 O O . PHE A 1 287 ? -0.816 11.950 3.867 1.00 94.50 287 PHE A O 1
ATOM 2333 N N . LEU A 1 288 ? 0.081 13.263 2.266 1.00 93.06 288 LEU A N 1
ATOM 2334 C CA . LEU A 1 288 ? -1.093 14.118 2.087 1.00 93.06 288 LEU A CA 1
ATOM 2335 C C . LEU A 1 288 ? -2.308 13.311 1.606 1.00 93.06 288 LEU A C 1
ATOM 2337 O O . LEU A 1 288 ? -3.400 13.469 2.142 1.00 93.06 288 LEU A O 1
ATOM 2341 N N . SER A 1 289 ? -2.109 12.369 0.677 1.00 93.50 289 SER A N 1
ATOM 2342 C CA . SER A 1 289 ? -3.184 11.484 0.207 1.00 93.50 289 SER A CA 1
ATOM 2343 C C . SER A 1 289 ? -3.701 10.562 1.314 1.00 93.50 289 SER A C 1
ATOM 2345 O O . SER A 1 289 ? -4.895 10.291 1.385 1.00 93.50 289 SER A O 1
ATOM 2347 N N . LEU A 1 290 ? -2.821 10.051 2.182 1.00 92.44 290 LEU A N 1
ATOM 2348 C CA . LEU A 1 290 ? -3.229 9.241 3.332 1.00 92.44 290 LEU A CA 1
ATOM 2349 C C . LEU A 1 290 ? -4.006 10.070 4.359 1.00 92.44 290 LEU A C 1
ATOM 2351 O O . LEU A 1 290 ? -4.943 9.549 4.954 1.00 92.44 290 LEU A O 1
ATOM 2355 N N . ASP A 1 291 ? -3.626 11.330 4.571 1.00 89.69 291 ASP A N 1
ATOM 2356 C CA . ASP A 1 291 ? -4.338 12.248 5.463 1.00 89.69 291 ASP A CA 1
ATOM 2357 C C . ASP A 1 291 ? -5.750 12.570 4.950 1.00 89.69 291 ASP A C 1
ATOM 2359 O O . ASP A 1 291 ? -6.708 12.519 5.721 1.00 89.69 291 ASP A O 1
ATOM 2363 N N . GLU A 1 292 ? -5.886 12.808 3.643 1.00 90.88 292 GLU A N 1
ATOM 2364 C CA . GLU A 1 292 ? -7.160 13.130 2.995 1.00 90.88 292 GLU A CA 1
ATOM 2365 C C . GLU A 1 292 ? -8.083 11.908 2.848 1.00 90.88 292 GLU A C 1
ATOM 2367 O O . GLU A 1 292 ? -9.254 11.952 3.229 1.00 90.88 292 GLU A O 1
ATOM 2372 N N . LEU A 1 293 ? -7.572 10.802 2.295 1.00 89.88 293 LEU A N 1
ATOM 2373 C CA . LEU A 1 293 ? -8.384 9.631 1.938 1.00 89.88 293 LEU A CA 1
ATOM 2374 C C . LEU A 1 293 ? -8.674 8.713 3.127 1.00 89.88 293 LEU A C 1
ATOM 2376 O O . LEU A 1 293 ? -9.657 7.970 3.106 1.00 89.88 293 LEU A O 1
ATOM 2380 N N . TRP A 1 294 ? -7.817 8.731 4.149 1.00 87.56 294 TRP A N 1
ATOM 2381 C CA . TRP A 1 294 ? -7.956 7.916 5.355 1.00 87.56 294 TRP A CA 1
ATOM 2382 C C . TRP A 1 294 ? -7.971 8.799 6.608 1.00 87.56 294 TRP A C 1
ATOM 2384 O O . TRP A 1 294 ? -7.016 8.783 7.396 1.00 87.56 294 TRP A O 1
ATOM 2394 N N . PRO A 1 295 ? -9.071 9.549 6.821 1.00 80.56 295 PRO A N 1
ATOM 2395 C CA . PRO A 1 295 ? -9.242 10.368 8.011 1.00 80.56 295 PRO A CA 1
ATOM 2396 C C . PRO A 1 295 ? -9.433 9.488 9.257 1.00 80.56 295 PRO A C 1
ATOM 2398 O O . PRO A 1 295 ? -9.304 8.262 9.217 1.00 80.56 295 PRO A O 1
ATOM 2401 N N . MET A 1 296 ? -9.735 10.130 10.389 1.00 77.19 296 MET A N 1
ATOM 2402 C CA . MET A 1 296 ? -9.919 9.465 11.682 1.00 77.19 296 MET A CA 1
ATOM 2403 C C . MET A 1 296 ? -10.751 8.173 11.578 1.00 77.19 296 MET A C 1
ATOM 2405 O O . MET A 1 296 ? -11.747 8.129 10.846 1.00 77.19 296 MET A O 1
ATOM 2409 N N . PRO A 1 297 ? -10.353 7.111 12.303 1.00 84.88 297 PRO A N 1
ATOM 2410 C CA . PRO A 1 297 ? -11.035 5.829 12.237 1.00 84.88 297 PRO A CA 1
ATOM 2411 C C . PRO A 1 297 ? -12.496 5.976 12.662 1.00 84.88 297 PRO A C 1
ATOM 2413 O O . PRO A 1 297 ? -12.825 6.678 13.614 1.00 84.88 297 PRO A O 1
ATOM 2416 N N . SER A 1 298 ? -13.384 5.254 11.989 1.00 89.75 298 SER A N 1
ATOM 2417 C CA . SER A 1 298 ? -14.786 5.185 12.393 1.00 89.75 298 SER A CA 1
ATOM 2418 C C . SER A 1 298 ? -14.956 4.458 13.732 1.00 89.75 298 SER A C 1
ATOM 2420 O O . SER A 1 298 ? -14.153 3.591 14.090 1.00 89.75 298 SER A O 1
ATOM 2422 N N . ASN A 1 299 ? -16.066 4.723 14.431 1.00 93.00 299 ASN A N 1
ATOM 2423 C CA . ASN A 1 299 ? -16.405 4.067 15.702 1.00 93.00 299 ASN A CA 1
ATOM 2424 C C . ASN A 1 299 ? -16.312 2.537 15.612 1.00 93.00 299 ASN A C 1
ATOM 2426 O O . ASN A 1 299 ? -15.770 1.894 16.507 1.00 93.00 299 ASN A O 1
ATOM 2430 N N . ILE A 1 300 ? -16.785 1.942 14.509 1.00 92.75 300 ILE A N 1
ATOM 2431 C CA . ILE A 1 300 ? -16.729 0.487 14.309 1.00 92.75 300 ILE A CA 1
ATOM 2432 C C . ILE A 1 300 ? -15.288 -0.030 14.226 1.00 92.75 300 ILE A C 1
ATOM 2434 O O . ILE A 1 300 ? -14.986 -1.102 14.747 1.00 92.75 300 ILE A O 1
ATOM 2438 N N . MET A 1 301 ? -14.384 0.739 13.618 1.00 91.81 301 MET A N 1
ATOM 2439 C CA . MET A 1 301 ? -12.974 0.386 13.510 1.00 91.81 301 MET A CA 1
ATOM 2440 C C . MET A 1 301 ? -12.258 0.548 14.854 1.00 91.81 301 MET A C 1
ATOM 2442 O O . MET A 1 301 ? -11.474 -0.325 15.227 1.00 91.81 301 MET A O 1
ATOM 2446 N N . LEU A 1 302 ? -12.573 1.601 15.616 1.00 92.75 302 LEU A N 1
ATOM 2447 C CA . LEU A 1 302 ? -12.086 1.794 16.985 1.00 92.75 302 LEU A CA 1
ATOM 2448 C C . LEU A 1 302 ? -12.516 0.646 17.902 1.00 92.75 302 LEU A C 1
ATOM 2450 O O . LEU A 1 302 ? -11.674 0.039 18.564 1.00 92.75 302 LEU A O 1
ATOM 2454 N N . ILE A 1 303 ? -13.803 0.290 17.878 1.00 94.00 303 ILE A N 1
ATOM 2455 C CA . ILE A 1 303 ? -14.351 -0.846 18.626 1.00 94.00 303 ILE A CA 1
ATOM 2456 C C . ILE A 1 303 ? -13.650 -2.145 18.216 1.00 94.00 303 ILE A C 1
ATOM 2458 O O . ILE A 1 303 ? -13.145 -2.866 19.076 1.00 94.00 303 ILE A O 1
ATOM 2462 N N . ALA A 1 304 ? -13.573 -2.443 16.914 1.00 94.19 304 ALA A N 1
ATOM 2463 C CA . ALA A 1 304 ? -12.936 -3.663 16.420 1.00 94.19 304 ALA A CA 1
ATOM 2464 C C . ALA A 1 304 ? -11.465 -3.756 16.851 1.00 94.19 304 ALA A C 1
ATOM 2466 O O . ALA A 1 304 ? -11.008 -4.816 17.273 1.00 94.19 304 ALA A O 1
ATOM 2467 N N . THR A 1 305 ? -10.738 -2.640 16.787 1.00 93.88 305 THR A N 1
ATOM 2468 C C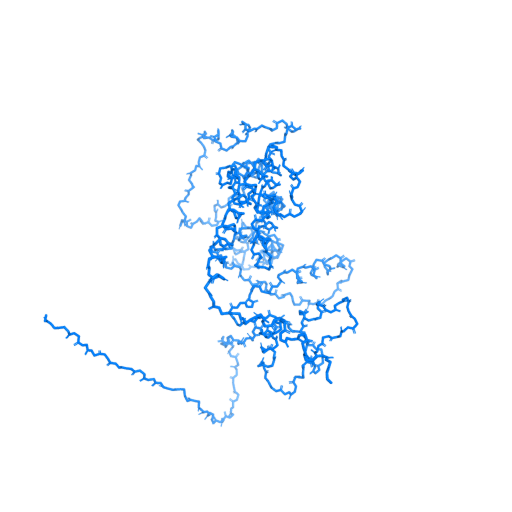A . THR A 1 305 ? -9.336 -2.546 17.214 1.00 93.88 305 THR A CA 1
ATOM 2469 C C . THR A 1 305 ? -9.194 -2.741 18.724 1.00 93.88 305 THR A C 1
ATOM 2471 O O . THR A 1 305 ? -8.313 -3.470 19.171 1.00 93.88 305 THR A O 1
ATOM 2474 N N . PHE A 1 306 ? -10.084 -2.155 19.527 1.00 94.75 306 PHE A N 1
ATOM 2475 C CA . PHE A 1 306 ? -10.069 -2.292 20.985 1.00 94.75 306 PHE A CA 1
ATOM 2476 C C . PHE A 1 306 ? -10.412 -3.703 21.470 1.00 94.75 306 PHE A C 1
ATOM 2478 O O . PHE A 1 306 ? -9.872 -4.166 22.477 1.00 94.75 306 PHE A O 1
ATOM 2485 N N . LEU A 1 307 ? -11.288 -4.404 20.751 1.00 93.75 307 LEU A N 1
ATOM 2486 C CA . LEU A 1 307 ? -11.631 -5.797 21.035 1.00 93.75 307 LEU A CA 1
ATOM 2487 C C . LEU A 1 307 ? -10.521 -6.783 20.639 1.00 93.75 307 LEU A C 1
ATOM 2489 O O . LEU A 1 307 ? -10.569 -7.941 21.052 1.00 93.75 307 LEU A O 1
ATOM 2493 N N . ASP A 1 308 ? -9.511 -6.343 19.887 1.00 93.19 308 ASP A N 1
ATOM 2494 C CA . ASP A 1 308 ? -8.350 -7.152 19.532 1.00 93.19 308 ASP A CA 1
ATOM 2495 C C . ASP A 1 308 ? -7.262 -7.047 20.615 1.00 93.19 308 ASP A C 1
ATOM 2497 O O . ASP A 1 308 ? -6.669 -5.978 20.796 1.00 93.19 308 ASP A O 1
ATOM 2501 N N . PRO A 1 309 ? -6.926 -8.143 21.325 1.00 92.94 309 PRO A N 1
ATOM 2502 C CA . PRO A 1 309 ? -5.931 -8.111 22.396 1.00 92.94 309 PRO A CA 1
ATOM 2503 C C . PRO A 1 309 ? -4.557 -7.585 21.964 1.00 92.94 309 PRO A C 1
ATOM 2505 O O . PRO A 1 309 ? -3.818 -7.082 22.805 1.00 92.94 309 PRO A O 1
ATOM 2508 N N . ARG A 1 310 ? -4.217 -7.678 20.670 1.00 91.19 310 ARG A N 1
ATOM 2509 C CA . ARG A 1 310 ? -2.944 -7.183 20.126 1.00 91.19 310 ARG A CA 1
A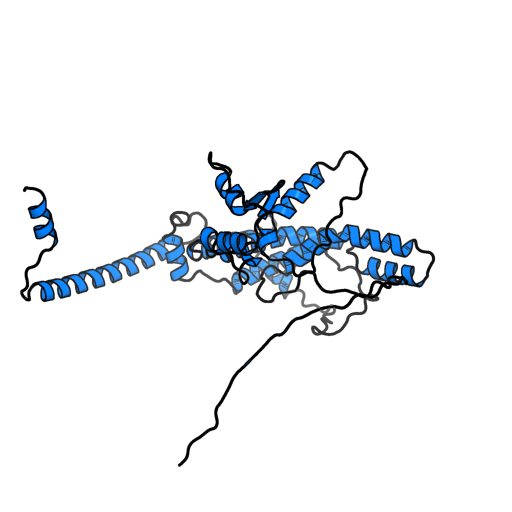TOM 2510 C C . ARG A 1 310 ? -2.865 -5.658 20.109 1.00 91.19 310 ARG A C 1
ATOM 2512 O O . ARG A 1 310 ? -1.767 -5.119 20.172 1.00 91.19 310 ARG A O 1
ATOM 2519 N N . PHE A 1 311 ? -4.008 -4.978 20.012 1.00 92.31 311 PHE A N 1
ATOM 2520 C CA . PHE A 1 311 ? -4.079 -3.527 19.814 1.00 92.31 311 PHE A CA 1
ATOM 2521 C C . PHE A 1 311 ? -4.844 -2.791 20.914 1.00 92.31 311 PHE A C 1
ATOM 2523 O O . PHE A 1 311 ? -4.745 -1.569 20.982 1.00 92.31 311 PHE A O 1
ATOM 2530 N N . LYS A 1 312 ? -5.522 -3.517 21.813 1.00 90.94 312 LYS A N 1
ATOM 2531 C CA . LYS A 1 312 ? -6.343 -3.009 22.925 1.00 90.94 312 LYS A CA 1
ATOM 2532 C C . LYS A 1 312 ? -5.709 -1.895 23.761 1.00 90.94 312 LYS A C 1
ATOM 2534 O O . LYS A 1 312 ? -6.425 -1.073 24.332 1.00 90.94 312 LYS A O 1
ATOM 2539 N N . ASN A 1 313 ? -4.384 -1.869 23.878 1.00 89.62 313 ASN A N 1
ATOM 2540 C CA . ASN A 1 313 ? -3.712 -0.878 24.709 1.00 89.62 313 ASN A CA 1
ATOM 2541 C C . ASN A 1 313 ? -3.521 0.480 24.022 1.00 89.62 313 ASN A C 1
ATOM 2543 O O . ASN A 1 313 ? -3.413 1.465 24.747 1.00 89.62 313 ASN A O 1
ATOM 2547 N N . PHE A 1 314 ? -3.577 0.529 22.682 1.00 91.56 314 PHE A N 1
ATOM 2548 C CA . PHE A 1 314 ? -3.374 1.727 21.851 1.00 91.56 314 PHE A CA 1
ATOM 2549 C C . PHE A 1 314 ? -1.990 2.385 22.020 1.00 91.56 314 PHE A C 1
ATOM 2551 O O . PHE A 1 314 ? -1.790 3.514 21.597 1.00 91.56 314 PHE A O 1
ATOM 2558 N N . ASP A 1 315 ? -1.003 1.653 22.546 1.00 89.31 315 ASP A N 1
ATOM 2559 C CA . ASP A 1 315 ? 0.375 2.135 22.770 1.00 89.31 315 ASP A CA 1
ATOM 2560 C C . ASP A 1 315 ? 1.107 2.528 21.469 1.00 89.31 315 ASP A C 1
ATOM 2562 O O . ASP A 1 315 ? 2.187 3.108 21.489 1.00 89.31 315 ASP A O 1
ATOM 2566 N N . TRP A 1 316 ? 0.525 2.170 20.325 1.00 86.62 316 TRP A N 1
ATOM 2567 C CA . TRP A 1 316 ? 1.028 2.435 18.985 1.00 86.62 316 TRP A CA 1
ATOM 2568 C C . TRP A 1 316 ? 0.466 3.723 18.374 1.00 86.62 316 TRP A C 1
ATOM 2570 O O . TRP A 1 316 ? 0.953 4.097 17.313 1.00 86.62 316 TRP A O 1
ATOM 2580 N N . CYS A 1 317 ? -0.519 4.394 18.991 1.00 84.75 317 CYS A N 1
ATOM 2581 C CA . CYS A 1 317 ? -1.038 5.679 18.516 1.00 84.75 317 CYS A CA 1
ATOM 2582 C C . CYS A 1 317 ? -1.024 6.770 19.584 1.00 84.75 317 CYS A C 1
ATOM 2584 O O . CYS A 1 317 ? -1.273 6.521 20.762 1.00 84.75 317 CYS A O 1
ATOM 2586 N N . ASN A 1 318 ? -0.810 8.005 19.141 1.00 79.75 318 ASN A N 1
ATOM 2587 C CA . ASN A 1 318 ? -0.929 9.183 19.984 1.00 79.75 318 ASN A CA 1
ATOM 2588 C C . ASN A 1 318 ? -2.400 9.622 20.025 1.00 79.75 318 ASN A C 1
ATOM 2590 O O . ASN A 1 318 ? -3.031 9.752 18.977 1.00 79.75 318 ASN A O 1
ATOM 2594 N N . GLY A 1 319 ? -2.945 9.868 21.219 1.00 79.00 319 GLY A N 1
ATOM 2595 C CA . GLY A 1 319 ? -4.280 10.449 21.391 1.00 79.00 319 GLY A CA 1
ATOM 2596 C C . GLY A 1 319 ? -5.175 9.718 22.392 1.00 79.00 319 GLY A C 1
ATOM 2597 O O . GLY A 1 319 ? -4.748 8.829 23.125 1.00 79.00 319 GLY A O 1
ATOM 2598 N N . ASN A 1 320 ? -6.446 10.116 22.416 1.00 78.75 320 ASN A N 1
ATOM 2599 C CA . ASN A 1 320 ? -7.483 9.610 23.322 1.00 78.75 320 ASN A CA 1
ATOM 2600 C C . ASN A 1 320 ? -8.313 8.454 22.727 1.00 78.75 320 ASN A C 1
ATOM 2602 O O . ASN A 1 320 ? -9.310 8.050 23.327 1.00 78.75 320 ASN A O 1
ATOM 2606 N N . GLY A 1 321 ? -7.901 7.886 21.586 1.00 83.50 321 GLY A N 1
ATOM 2607 C CA . GLY A 1 321 ? -8.665 6.851 20.873 1.00 83.50 321 GLY A CA 1
ATOM 2608 C C . GLY A 1 321 ? -8.963 5.604 21.716 1.00 83.50 321 GLY A C 1
ATOM 2609 O O . GLY A 1 321 ? -9.976 4.940 21.515 1.00 83.50 321 GLY A O 1
ATOM 2610 N N . LYS A 1 322 ? -8.129 5.314 22.723 1.00 88.38 322 LYS A N 1
ATOM 2611 C CA . LYS A 1 322 ? -8.382 4.250 23.704 1.00 88.38 322 LYS A CA 1
ATOM 2612 C C . LYS A 1 322 ? -9.602 4.529 24.575 1.00 88.38 322 LYS A C 1
ATOM 2614 O O . LYS A 1 322 ? -10.414 3.630 24.790 1.00 88.38 322 LYS A O 1
ATOM 2619 N N . ASP A 1 323 ? -9.695 5.742 25.112 1.00 91.12 323 ASP A N 1
ATOM 2620 C CA . ASP A 1 323 ? -10.784 6.144 26.001 1.00 91.12 323 ASP A CA 1
ATOM 2621 C C . ASP A 1 323 ? -12.090 6.246 25.217 1.00 91.12 323 ASP A C 1
ATOM 2623 O O . ASP A 1 323 ? -13.126 5.768 25.678 1.00 91.12 323 ASP A O 1
ATOM 2627 N N . GLU A 1 324 ? -12.020 6.765 23.991 1.00 92.00 324 GLU A N 1
ATOM 2628 C CA . GLU A 1 324 ? -13.137 6.769 23.051 1.00 92.00 324 GLU A CA 1
ATOM 2629 C C . GLU A 1 324 ? -13.622 5.346 22.744 1.00 92.00 324 GLU A C 1
ATOM 2631 O O . GLU A 1 324 ? -14.791 5.027 22.967 1.00 92.00 324 GLU A O 1
ATOM 2636 N N . ALA A 1 325 ? -12.724 4.449 22.325 1.00 93.38 325 ALA A N 1
ATOM 2637 C CA . ALA A 1 325 ? -13.082 3.065 22.030 1.00 93.38 325 ALA A CA 1
ATOM 2638 C C . ALA A 1 325 ? -13.653 2.340 23.259 1.00 93.38 325 ALA A C 1
ATOM 2640 O O . ALA A 1 325 ? -14.604 1.566 23.145 1.00 93.38 325 ALA A O 1
ATOM 2641 N N . LYS A 1 326 ? -13.114 2.615 24.452 1.00 93.88 326 LYS A N 1
ATOM 2642 C CA . LYS A 1 326 ? -13.622 2.068 25.712 1.00 93.88 326 LYS A CA 1
ATOM 2643 C C . LYS A 1 326 ? -15.045 2.544 26.004 1.00 93.88 326 LYS A C 1
ATOM 2645 O O . LYS A 1 326 ? -15.873 1.720 26.390 1.00 93.88 326 LYS A O 1
ATOM 2650 N N . ASN A 1 327 ? -15.334 3.831 25.815 1.00 95.62 327 ASN A N 1
ATOM 2651 C CA . ASN A 1 327 ? -16.677 4.384 26.001 1.00 95.62 327 ASN A CA 1
ATOM 2652 C C . ASN A 1 327 ? -17.669 3.757 25.015 1.00 95.62 327 ASN A C 1
ATOM 2654 O O . ASN A 1 327 ? -18.709 3.258 25.439 1.00 95.62 327 ASN A O 1
ATOM 2658 N N . LEU A 1 328 ? -17.295 3.660 23.736 1.00 95.88 328 LEU A N 1
ATOM 2659 C CA . LEU A 1 328 ? -18.110 3.023 22.697 1.00 95.88 328 LEU A CA 1
ATOM 2660 C C . LEU A 1 328 ? -18.427 1.553 23.022 1.00 95.88 328 LEU A C 1
ATOM 2662 O O . LEU A 1 328 ? -19.567 1.106 22.906 1.00 95.88 328 LEU A O 1
ATOM 2666 N N . VAL A 1 329 ? -17.435 0.783 23.478 1.00 95.31 329 VAL A N 1
ATOM 2667 C CA . VAL A 1 329 ? -17.648 -0.615 23.890 1.00 95.31 329 VAL A CA 1
ATOM 2668 C C . VAL A 1 329 ? -18.532 -0.705 25.135 1.00 95.31 329 VAL A C 1
ATOM 2670 O O . VAL A 1 329 ? -19.350 -1.620 25.241 1.00 95.31 329 VAL A O 1
ATOM 2673 N N . GLN A 1 330 ? -18.402 0.235 26.073 1.00 95.62 330 GLN A N 1
ATOM 2674 C CA . GLN A 1 330 ? -19.233 0.277 27.273 1.00 95.62 330 GLN A CA 1
ATOM 2675 C C . GLN A 1 330 ? -20.703 0.573 26.944 1.00 95.62 330 GLN A C 1
ATOM 2677 O O . GLN A 1 330 ? -21.587 -0.046 27.538 1.00 95.62 330 GLN A O 1
ATOM 2682 N N . GLU A 1 331 ? -20.968 1.475 25.999 1.00 95.56 331 GLU A N 1
ATOM 2683 C CA . GLU A 1 331 ? -22.312 1.750 25.481 1.00 95.56 331 GLU A CA 1
ATOM 2684 C C . GLU A 1 331 ? -22.928 0.493 24.859 1.00 95.56 331 GLU A C 1
ATOM 2686 O O . GLU A 1 331 ? -23.988 0.051 25.306 1.00 95.56 331 GLU A O 1
ATOM 2691 N N . LEU A 1 332 ? -22.205 -0.168 23.944 1.00 94.19 332 LEU A N 1
ATOM 2692 C CA . LEU A 1 332 ? -22.654 -1.420 23.322 1.00 94.19 332 LEU A CA 1
ATOM 2693 C C . LEU A 1 332 ? -22.942 -2.521 24.348 1.00 94.19 332 LEU A C 1
ATOM 2695 O O . LEU A 1 332 ? -23.933 -3.244 24.237 1.00 94.19 332 LEU A O 1
ATOM 2699 N N . TYR A 1 333 ? -22.092 -2.651 25.368 1.00 94.00 333 TYR A N 1
ATOM 2700 C CA . TYR A 1 333 ? -22.309 -3.607 26.449 1.00 94.00 333 TYR A CA 1
ATOM 2701 C C . TYR A 1 333 ? -23.573 -3.286 27.254 1.00 94.00 333 TYR A C 1
ATOM 2703 O O . TYR A 1 333 ? -24.355 -4.184 27.572 1.00 94.00 333 TYR A O 1
ATOM 2711 N N . ASN A 1 334 ? -23.784 -2.013 27.596 1.00 94.75 334 ASN A N 1
ATOM 2712 C CA . ASN A 1 334 ? -24.949 -1.582 28.361 1.00 94.75 334 ASN A CA 1
ATOM 2713 C C . ASN A 1 334 ? -26.250 -1.827 27.590 1.00 94.75 334 ASN A C 1
ATOM 2715 O O . ASN A 1 334 ? -27.234 -2.259 28.191 1.00 94.75 334 ASN A O 1
ATOM 2719 N N . ASP A 1 335 ? -26.250 -1.599 26.280 1.00 92.31 335 ASP A N 1
ATOM 2720 C CA . ASP A 1 335 ? -27.415 -1.842 25.433 1.00 92.31 335 ASP A CA 1
ATOM 2721 C C . ASP A 1 335 ? -27.698 -3.338 25.275 1.00 92.31 335 ASP A C 1
ATOM 2723 O O . ASP A 1 335 ? -28.815 -3.782 25.550 1.00 92.31 335 ASP A O 1
ATOM 2727 N N . ALA A 1 336 ? -26.671 -4.153 25.017 1.00 91.19 336 ALA A N 1
ATOM 2728 C CA . ALA A 1 336 ? -26.815 -5.609 24.998 1.00 91.19 336 ALA A CA 1
ATOM 2729 C C . ALA A 1 336 ? -27.340 -6.159 26.339 1.00 91.19 336 ALA A C 1
ATOM 2731 O O . ALA A 1 336 ? -28.156 -7.087 26.383 1.00 91.19 336 ALA A O 1
ATOM 2732 N N . LYS A 1 337 ? -26.915 -5.569 27.463 1.00 92.12 337 LYS A N 1
ATOM 2733 C CA . LYS A 1 337 ? -27.391 -5.944 28.798 1.00 92.12 337 LYS A CA 1
ATOM 2734 C C . LYS A 1 337 ? -28.878 -5.627 28.996 1.00 92.12 337 LYS A C 1
ATOM 2736 O O . LYS A 1 337 ? -29.583 -6.449 29.585 1.00 92.12 337 LYS A O 1
ATOM 2741 N N . LYS A 1 338 ? -29.370 -4.480 28.507 1.00 89.12 338 LYS A N 1
ATOM 2742 C CA . LYS A 1 338 ? -30.803 -4.122 28.556 1.00 89.12 338 LYS A CA 1
ATOM 2743 C C . LYS A 1 338 ? -31.648 -5.112 27.753 1.00 89.12 338 LYS A C 1
ATOM 2745 O O . LYS A 1 338 ? -32.652 -5.602 28.269 1.00 89.12 338 LYS A O 1
ATOM 2750 N N . ASP A 1 339 ? -31.199 -5.479 26.555 1.00 77.06 339 ASP A N 1
ATOM 2751 C CA . ASP A 1 339 ? -31.888 -6.455 25.699 1.00 77.06 339 ASP A CA 1
ATOM 2752 C C . ASP A 1 339 ? -31.965 -7.842 26.345 1.00 77.06 339 ASP A C 1
ATOM 2754 O O . ASP A 1 339 ? -32.972 -8.546 26.244 1.00 77.06 339 ASP A O 1
ATOM 2758 N N . THR A 1 340 ? -30.906 -8.232 27.057 1.00 76.94 340 THR A N 1
ATOM 2759 C CA . THR A 1 340 ? -30.859 -9.508 27.782 1.00 76.94 340 THR A CA 1
ATOM 2760 C C . THR A 1 340 ? -31.849 -9.520 28.949 1.00 76.94 340 THR A C 1
ATOM 2762 O O . THR A 1 340 ? -32.560 -10.503 29.151 1.00 76.94 340 THR A O 1
ATOM 2765 N N . LEU A 1 341 ? -31.946 -8.416 29.699 1.00 71.81 341 LEU A N 1
ATOM 2766 C CA . LEU A 1 341 ? -32.913 -8.273 30.791 1.00 71.81 341 LEU A CA 1
ATOM 2767 C C . LEU A 1 341 ? -34.358 -8.274 30.273 1.00 71.81 341 LEU A C 1
ATOM 2769 O O . LEU A 1 341 ? -35.198 -8.961 30.847 1.00 71.81 341 LEU A O 1
ATOM 2773 N N . SER A 1 342 ? -34.632 -7.590 29.159 1.00 62.72 342 SER A N 1
ATOM 2774 C CA . SER A 1 342 ? -35.953 -7.585 28.521 1.00 62.72 342 SER A CA 1
ATOM 2775 C C . SER A 1 342 ? -36.372 -8.983 28.043 1.00 62.72 342 SER A C 1
ATOM 2777 O O . SER A 1 342 ? -37.486 -9.421 28.332 1.00 62.72 342 SER A O 1
ATOM 2779 N N . ARG A 1 343 ? -35.464 -9.742 27.406 1.00 60.53 343 ARG A N 1
ATOM 2780 C CA . ARG A 1 343 ? -35.723 -11.145 27.029 1.00 60.53 343 ARG A CA 1
ATOM 2781 C C . ARG A 1 343 ? -35.948 -12.051 28.232 1.00 60.53 343 ARG A C 1
ATOM 2783 O O . ARG A 1 343 ? -36.829 -12.898 28.177 1.00 60.53 343 ARG A O 1
ATOM 2790 N N . ASN A 1 344 ? -35.191 -11.877 29.312 1.00 61.16 344 ASN A N 1
ATOM 2791 C CA . ASN A 1 344 ? -35.380 -12.674 30.523 1.00 61.16 344 ASN A CA 1
ATOM 2792 C C . ASN A 1 344 ? -36.729 -12.382 31.192 1.00 61.16 344 ASN A C 1
ATOM 2794 O O . ASN A 1 344 ? -37.369 -13.312 31.669 1.00 61.16 344 ASN A O 1
ATOM 2798 N N . SER A 1 345 ? -37.200 -11.132 31.168 1.00 59.78 345 SER A N 1
ATOM 2799 C CA . SER A 1 345 ? -38.546 -10.778 31.637 1.00 59.78 345 SER A CA 1
ATOM 2800 C C . SER A 1 345 ? -39.655 -11.366 30.755 1.00 59.78 345 SER A C 1
ATOM 2802 O O . SER A 1 345 ? -40.660 -11.837 31.278 1.00 59.78 345 SER A O 1
ATOM 2804 N N . ILE A 1 346 ? -39.475 -11.401 29.430 1.00 58.25 346 ILE A N 1
ATOM 2805 C CA . ILE A 1 346 ? -40.425 -12.050 28.508 1.00 58.25 346 ILE A CA 1
ATOM 2806 C C . ILE A 1 346 ? -40.420 -13.572 28.712 1.00 58.25 346 ILE A C 1
ATOM 2808 O O . ILE A 1 346 ? -41.480 -14.180 28.824 1.00 58.25 346 ILE A O 1
ATOM 2812 N N . ASN A 1 347 ? -39.244 -14.187 28.846 1.00 55.75 347 ASN A N 1
ATOM 2813 C CA . ASN A 1 347 ? -39.118 -15.619 29.104 1.00 55.75 347 ASN A CA 1
ATOM 2814 C C . ASN A 1 347 ? -39.663 -16.014 30.482 1.00 55.75 347 ASN A C 1
ATOM 2816 O O . ASN A 1 347 ? -40.226 -17.093 30.585 1.00 55.75 347 ASN A O 1
ATOM 2820 N N . SER A 1 348 ? -39.570 -15.161 31.513 1.00 56.25 348 SER A N 1
ATOM 2821 C CA . SER A 1 348 ? -40.213 -15.431 32.810 1.00 56.25 348 SER A CA 1
ATOM 2822 C C . SER A 1 348 ? -41.739 -15.341 32.755 1.00 56.25 348 SER A C 1
ATOM 2824 O O . SER A 1 348 ? -42.417 -15.985 33.545 1.00 56.25 348 SER A O 1
ATOM 2826 N N . ILE A 1 349 ? -42.287 -14.545 31.828 1.00 54.84 349 ILE A N 1
ATOM 2827 C CA . ILE A 1 349 ? -43.733 -14.486 31.576 1.00 54.84 349 ILE A CA 1
ATOM 2828 C C . ILE A 1 349 ? -44.173 -15.734 30.793 1.00 54.84 349 ILE A C 1
ATOM 2830 O O . ILE A 1 349 ? -45.182 -16.341 31.136 1.00 54.84 349 ILE A O 1
ATOM 2834 N N . ILE A 1 350 ? -43.390 -16.174 29.803 1.00 52.62 350 ILE A N 1
ATOM 2835 C CA . ILE A 1 350 ? -43.670 -17.390 29.019 1.00 52.62 350 ILE A CA 1
ATOM 2836 C C . ILE A 1 350 ? -43.477 -18.662 29.864 1.00 52.62 350 ILE A C 1
ATOM 2838 O O . ILE A 1 350 ? -44.280 -19.578 29.768 1.00 52.62 350 ILE A O 1
ATOM 2842 N N . SER A 1 351 ? -42.486 -18.715 30.760 1.00 48.38 351 SER A N 1
ATOM 2843 C CA . SER A 1 351 ? -42.300 -19.839 31.694 1.00 48.38 351 SER A CA 1
ATOM 2844 C C . SER A 1 351 ? -43.301 -19.846 32.855 1.00 48.38 351 SER A C 1
ATOM 2846 O O . SER A 1 351 ? -43.191 -20.688 33.740 1.00 48.38 351 SER A O 1
ATOM 2848 N N . SER A 1 352 ? -44.212 -18.870 32.910 1.00 49.12 352 SER A N 1
ATOM 2849 C CA . SER A 1 352 ? -45.333 -18.840 33.856 1.00 49.12 352 SER A CA 1
ATOM 2850 C C . SER A 1 352 ? -46.656 -19.287 33.227 1.00 49.12 352 SER A C 1
ATOM 2852 O O . SER A 1 352 ? -47.661 -19.354 33.930 1.00 49.12 352 SER A O 1
ATOM 2854 N N . SER A 1 353 ? -46.665 -19.605 31.924 1.00 47.81 353 SER A N 1
ATOM 2855 C CA . SER A 1 353 ? -47.726 -20.410 31.321 1.00 47.81 353 SER A CA 1
ATOM 2856 C C . SER A 1 353 ? -47.280 -21.866 31.315 1.00 47.81 353 SER A C 1
ATOM 2858 O O . SER A 1 353 ? -46.326 -22.211 30.620 1.00 47.81 353 SER A O 1
ATOM 2860 N N . ASP A 1 354 ? -47.959 -22.651 32.144 1.00 50.94 354 ASP A N 1
ATOM 2861 C CA . ASP A 1 354 ? -47.832 -24.090 32.355 1.00 50.94 354 ASP A CA 1
ATOM 2862 C C . ASP A 1 354 ? -47.403 -24.876 31.104 1.00 50.94 354 ASP A C 1
ATOM 2864 O O . ASP A 1 354 ? -48.119 -24.902 30.107 1.00 50.94 354 ASP A O 1
ATOM 2868 N N . ASP A 1 355 ? -46.225 -25.497 31.182 1.00 46.56 355 ASP A N 1
ATOM 2869 C CA . ASP A 1 355 ? -46.006 -26.914 30.873 1.00 46.56 355 ASP A CA 1
ATOM 2870 C C . ASP A 1 355 ? -44.561 -27.263 31.279 1.00 46.56 355 ASP A C 1
ATOM 2872 O O . ASP A 1 355 ? -43.575 -26.981 30.591 1.00 46.56 355 ASP A O 1
ATOM 2876 N N . ASP A 1 356 ? -44.451 -27.818 32.486 1.00 54.84 356 ASP A N 1
ATOM 2877 C CA . ASP A 1 356 ? -43.241 -28.393 33.061 1.00 54.84 356 ASP A CA 1
ATOM 2878 C C . ASP A 1 356 ? -42.737 -29.564 32.203 1.00 54.84 356 ASP A C 1
ATOM 2880 O O . ASP A 1 356 ? -43.285 -30.657 32.281 1.00 54.84 356 ASP A O 1
ATOM 2884 N N . ASP A 1 357 ? -41.634 -29.383 31.473 1.00 52.75 357 ASP A N 1
ATOM 2885 C CA . ASP A 1 357 ? -40.810 -30.498 30.986 1.00 52.75 357 ASP A CA 1
ATOM 2886 C C . ASP A 1 357 ? -39.320 -30.108 30.972 1.00 52.75 357 ASP A C 1
ATOM 2888 O O . ASP A 1 357 ? -38.695 -29.826 29.946 1.00 52.75 357 ASP A O 1
ATOM 2892 N N . ASP A 1 358 ? -38.712 -30.098 32.163 1.00 60.97 358 ASP A N 1
ATOM 2893 C CA . ASP A 1 358 ? -37.263 -29.955 32.326 1.00 60.97 358 ASP A CA 1
ATOM 2894 C C . ASP A 1 358 ? -36.542 -31.242 31.878 1.00 60.97 358 ASP A C 1
ATOM 2896 O O . ASP A 1 358 ? -36.307 -32.189 32.641 1.00 60.97 358 ASP A O 1
ATOM 2900 N N . ILE A 1 359 ? -36.172 -31.264 30.596 1.00 53.91 359 ILE A N 1
ATOM 2901 C CA . ILE A 1 359 ? -35.489 -32.364 29.902 1.00 53.91 359 ILE A CA 1
ATOM 2902 C C . ILE A 1 359 ? -34.176 -32.797 30.593 1.00 53.91 359 ILE A C 1
ATOM 2904 O O . ILE A 1 359 ? -33.751 -33.951 30.474 1.00 53.91 359 ILE A O 1
ATOM 2908 N N . PHE A 1 360 ? -33.538 -31.912 31.372 1.00 49.25 360 PHE A N 1
ATOM 2909 C CA . PHE A 1 360 ? -32.316 -32.229 32.118 1.00 49.25 360 PHE A CA 1
ATOM 2910 C C . PHE A 1 360 ? -32.586 -33.047 33.384 1.00 49.25 360 PHE A C 1
ATOM 2912 O O . PHE A 1 360 ? -31.718 -33.812 33.823 1.00 49.25 360 PHE A O 1
ATOM 2919 N N . LYS A 1 361 ? -33.799 -32.965 33.940 1.00 58.50 361 LYS A N 1
ATOM 2920 C CA . LYS A 1 361 ? -34.241 -33.806 35.058 1.00 58.50 361 LYS A CA 1
ATOM 2921 C C . LYS A 1 361 ? -34.497 -35.243 34.590 1.00 58.50 361 LYS A C 1
ATOM 2923 O O . LYS A 1 361 ? -34.080 -36.183 35.266 1.00 58.50 361 LYS A O 1
ATOM 2928 N N . ALA A 1 362 ? -35.049 -35.421 33.385 1.00 53.66 362 ALA A N 1
ATOM 2929 C CA . ALA A 1 362 ? -35.268 -36.734 32.764 1.00 53.66 362 ALA A CA 1
ATOM 2930 C C . ALA A 1 362 ? -33.958 -37.484 32.433 1.00 53.66 362 ALA A C 1
ATOM 2932 O O . ALA A 1 362 ? -33.897 -38.713 32.515 1.00 53.66 362 ALA A O 1
ATOM 2933 N N . LEU A 1 363 ? -32.876 -36.762 32.119 1.00 48.56 363 LEU A N 1
ATOM 2934 C CA . LEU A 1 363 ? -31.564 -37.358 31.829 1.00 48.56 363 LEU A CA 1
ATOM 2935 C C . LEU A 1 363 ? -30.791 -37.806 33.079 1.00 48.56 363 LEU A C 1
ATOM 2937 O O . LEU A 1 363 ? -29.921 -38.671 32.972 1.00 48.56 363 LEU A O 1
ATOM 2941 N N . LYS A 1 364 ? -31.114 -37.278 34.268 1.00 51.19 364 LYS A N 1
ATOM 2942 C CA . LYS A 1 364 ? -30.505 -37.729 35.533 1.00 51.19 364 LYS A CA 1
ATOM 2943 C C . LYS A 1 364 ? -31.085 -39.045 36.051 1.00 51.19 364 LYS A C 1
ATOM 2945 O O . LYS A 1 364 ? -30.365 -39.787 36.707 1.00 51.19 364 LYS A O 1
ATOM 2950 N N . VAL A 1 365 ? -32.335 -39.369 35.720 1.00 52.53 365 VAL A N 1
ATOM 2951 C CA . VAL A 1 365 ? -33.002 -40.596 36.201 1.00 52.53 365 VAL A CA 1
ATOM 2952 C C . VAL A 1 365 ? -32.507 -41.853 35.468 1.00 52.53 365 VAL A C 1
ATOM 2954 O O . VAL A 1 365 ? -32.543 -42.947 36.016 1.00 52.53 365 VAL A O 1
ATOM 2957 N N . LYS A 1 366 ? -31.946 -41.723 34.259 1.00 49.88 366 LYS A N 1
ATOM 2958 C CA . LYS A 1 366 ? -31.474 -42.866 33.451 1.00 49.88 366 LYS A CA 1
ATOM 2959 C C . LYS A 1 366 ? -30.102 -43.440 33.836 1.00 49.88 366 LYS A C 1
ATOM 2961 O O . LYS A 1 366 ? -29.600 -44.297 33.114 1.00 49.88 366 LYS A O 1
ATOM 2966 N N . LYS A 1 367 ? -29.477 -42.978 34.925 1.00 48.75 367 LYS A N 1
ATOM 2967 C CA . LYS A 1 367 ? -28.128 -43.423 35.327 1.00 48.75 367 LYS A CA 1
ATOM 2968 C C . LYS A 1 367 ? -28.080 -44.321 36.570 1.00 48.75 367 LYS A C 1
ATOM 2970 O O . LYS A 1 367 ? -26.985 -44.709 36.959 1.00 48.75 367 LYS A O 1
ATOM 2975 N N . GLU A 1 368 ? -29.231 -44.675 37.144 1.00 47.25 368 GLU A N 1
ATOM 2976 C CA . GLU A 1 368 ? -29.333 -45.566 38.314 1.00 47.25 368 GLU A CA 1
ATOM 2977 C C . GLU A 1 368 ? -30.396 -46.671 38.136 1.00 47.25 368 GLU A C 1
ATOM 2979 O O . GLU A 1 368 ? -31.233 -46.893 39.009 1.00 47.25 368 GLU A O 1
ATOM 2984 N N . MET A 1 369 ? -30.357 -47.389 37.007 1.00 39.91 369 MET A N 1
ATOM 2985 C CA . MET A 1 369 ? -30.908 -48.752 36.918 1.00 39.91 369 MET A CA 1
ATOM 2986 C C . MET A 1 369 ? -29.868 -49.713 36.369 1.00 39.91 369 MET A C 1
ATOM 2988 O O . MET A 1 369 ? -29.189 -49.332 35.386 1.00 39.91 369 MET A O 1
#

Radius of gyration: 32.15 Å; chains: 1; bounding box: 87×77×85 Å

Secondary structure (DSSP, 8-state):
---------------------------------------THHHHEEEETTEEEEHHHHHHHTTSSPPPPEEETTS--THHHHHHHHHHH---TTTGGGG--HHHHHHHHHHHHHT-SS--------PPPPP----TT-TTHHHHHHHHHHHHHHHHHHHHHHHHHSSSHHHHHHHHHHHHHSPPHHHHHHHHHHHHHHHHHHHHHHHHT-TTS--HHHHHHHHHHHHHHTS--GGGT--HHHHHHHHHS--SS-------TT----TTS-PPP--TTHHHHHHHHHHHHHHHHS-S--HHHHHHHHTSTTTTT-TTS-SSHHHHHHHHHHHHHHHHHHHHHHHHHHHHHHTTSS----HHHHHHHTT--

Foldseek 3Di:
DDDDDDDDDDDDDDDDDDDDDDDDDDDDPPDDDDDDPDDLLVQQWDDDPQWIFGNVVCVVCVPPPDDTDTDGPPDDDCVVSQCCCCVVPVDHPVCSVVVRPPPVVVVVVVVVVVVPPDDDDDDPPPPPDDDDDDDPPPPCSVLVVLVVLLVCLVVLLVLLVVLCPDPDPVSVVVSVLSVLVRADPLRSVLSVVVNVLCVLVVVLVVLCPDPPDDCLLVPVLSLLVNLVVLAFDVVVVGDLVNLCCLAPVPPPDDDPPVPDPDDDDPSVPDDHDDSPCVSVNVSSVSNVCSCVVPPDDDLVSLLSNCVDPVRVVVPSDDDCSNVSNVVSVVVVVVVVVVVVVVVVVVVVVVVVPDDDDPVVVVVVVVPPD

pLDDT: mean 71.18, std 22.72, range [22.59, 95.88]